Protein AF-A0A8B6CSY2-F1 (afdb_monomer_lite)

InterPro domains:
  IPR001965 Zinc finger, PHD-type [SM00249] (167-215)
  IPR011011 Zinc finger, FYVE/PHD-type [SSF57903] (151-215)
  IPR013083 Zinc finger, RING/FYVE/PHD-type [G3DSA:3.30.40.10] (149-219)
  IPR019787 Zinc finger, PHD-finger [PF00628] (168-214)
  IPR019787 Zinc finger, PHD-finger [PS50016] (165-217)

Foldseek 3Di:
DPPWDKDKDADDLLLLVLLVVVVCCVQVPPPVQPFWDWDWDFDADPVRDGQKIKIWIATADPVRDGDPDTAWMWIQGNVGSMIMITGDHCVVCVVPPVVVSVVSCVVCVVVSVVVVVVVVVVPPPPPPPDPPDDDDDDDDDDDDDDDPPDPPPPPPDDDPDPPDWAAAPQPRHTQDPQWDAAPQRRHIHHCVSQVHDPVCVVVCVVAHDHGPVCVVVVSDDPPRPPPPCPNVVSVVVVVPPPPDDDDDDDDDDDDDDDDDDPVSVVVVVVVVVVVVVVVVVVVPPVPPPPPPDDDDDDDDDDDDDDDDD

Structure (mmCIF, N/CA/C/O backbone):
data_AF-A0A8B6CSY2-F1
#
_entry.id   AF-A0A8B6CSY2-F1
#
loop_
_atom_site.group_PDB
_atom_site.id
_atom_site.type_symbol
_atom_site.label_atom_id
_atom_site.label_alt_id
_atom_site.label_comp_id
_atom_site.label_asym_id
_atom_site.label_entity_id
_atom_site.label_seq_id
_atom_site.pdbx_PDB_ins_code
_atom_site.Cartn_x
_atom_site.Cartn_y
_atom_site.Cartn_z
_atom_site.occupancy
_atom_site.B_iso_or_equiv
_atom_site.auth_seq_id
_atom_site.auth_comp_id
_atom_site.auth_asym_id
_atom_site.auth_atom_id
_atom_site.pdbx_PDB_model_num
ATOM 1 N N . MET A 1 1 ? 3.788 10.644 -16.106 1.00 43.91 1 MET A N 1
ATOM 2 C CA . MET A 1 1 ? 3.522 10.094 -14.755 1.00 43.91 1 MET A CA 1
ATOM 3 C C . MET A 1 1 ? 2.025 9.982 -14.526 1.00 43.91 1 MET A C 1
ATOM 5 O O . MET A 1 1 ? 1.353 11.005 -14.432 1.00 43.91 1 MET A O 1
ATOM 9 N N . LYS A 1 2 ? 1.496 8.757 -14.437 1.00 50.62 2 LYS A N 1
ATOM 10 C CA . LYS A 1 2 ? 0.136 8.557 -13.923 1.00 50.62 2 LYS A CA 1
ATOM 11 C C . LYS A 1 2 ? 0.125 8.923 -12.431 1.00 50.62 2 LYS A C 1
ATOM 13 O O . LYS A 1 2 ? 1.073 8.562 -11.729 1.00 50.62 2 LYS A O 1
ATOM 18 N N . PRO A 1 3 ? -0.884 9.657 -11.937 1.00 54.50 3 PRO A N 1
ATOM 19 C CA . PRO A 1 3 ? -0.988 9.958 -10.516 1.00 54.50 3 PRO A CA 1
ATOM 20 C C . PRO A 1 3 ? -0.987 8.642 -9.732 1.00 54.50 3 PRO A C 1
ATOM 22 O O . PRO A 1 3 ? -1.779 7.742 -10.007 1.00 54.50 3 PRO A O 1
ATOM 25 N N . ARG A 1 4 ? -0.052 8.502 -8.785 1.00 63.25 4 ARG A N 1
ATOM 26 C CA . ARG A 1 4 ? -0.072 7.372 -7.855 1.00 63.25 4 ARG A CA 1
ATOM 27 C C . ARG A 1 4 ? -1.275 7.565 -6.945 1.00 63.25 4 ARG A C 1
ATOM 29 O O . ARG A 1 4 ? -1.324 8.522 -6.174 1.00 63.25 4 ARG A O 1
ATOM 36 N N . ASN A 1 5 ? -2.236 6.660 -7.058 1.00 78.81 5 ASN A N 1
ATOM 37 C CA . ASN A 1 5 ? -3.431 6.664 -6.233 1.00 78.81 5 ASN A CA 1
ATOM 38 C C . ASN A 1 5 ? -3.050 6.191 -4.830 1.00 78.81 5 ASN A C 1
ATOM 40 O O . ASN A 1 5 ? -3.055 4.997 -4.545 1.00 78.81 5 ASN A O 1
ATOM 44 N N . ASN A 1 6 ? -2.680 7.129 -3.966 1.00 87.94 6 ASN A N 1
ATOM 45 C CA . ASN A 1 6 ? -2.546 6.875 -2.539 1.00 87.94 6 ASN A CA 1
ATOM 46 C C . ASN A 1 6 ? -3.863 7.252 -1.869 1.00 87.94 6 ASN A C 1
ATOM 48 O O . ASN A 1 6 ? -4.412 8.317 -2.156 1.00 87.94 6 ASN A O 1
ATOM 52 N N . PHE A 1 7 ? -4.348 6.429 -0.947 1.00 90.88 7 PHE A N 1
ATOM 53 C CA . PHE A 1 7 ? -5.475 6.818 -0.106 1.00 90.88 7 PHE A CA 1
ATOM 54 C C . PHE A 1 7 ? -5.253 6.388 1.337 1.00 90.88 7 PHE A C 1
ATOM 56 O O . PHE A 1 7 ? -4.600 5.387 1.634 1.00 90.88 7 PHE A O 1
ATOM 63 N N . CYS A 1 8 ? -5.786 7.202 2.240 1.00 94.44 8 CYS A N 1
ATOM 64 C CA . CYS A 1 8 ? -5.705 7.009 3.675 1.00 94.44 8 CYS A CA 1
ATOM 65 C C . CYS A 1 8 ? -7.119 6.812 4.208 1.00 94.44 8 CYS A C 1
ATOM 67 O O . CYS A 1 8 ? -7.994 7.641 3.962 1.00 94.44 8 CYS A O 1
ATOM 69 N N . ILE A 1 9 ? -7.324 5.745 4.971 1.00 94.44 9 ILE A N 1
ATOM 70 C CA . ILE A 1 9 ? -8.570 5.478 5.680 1.00 94.44 9 ILE A CA 1
ATOM 71 C C . ILE A 1 9 ? -8.316 5.726 7.162 1.00 94.44 9 ILE A C 1
ATOM 73 O O . ILE A 1 9 ? -7.342 5.228 7.728 1.00 94.44 9 ILE A O 1
ATOM 77 N N . SER A 1 10 ? -9.169 6.538 7.779 1.00 94.62 10 SER A N 1
ATOM 78 C CA . SER A 1 10 ? -9.138 6.781 9.222 1.00 94.62 10 SER A CA 1
ATOM 79 C C . SER A 1 10 ? -10.273 6.011 9.877 1.00 94.62 10 SER A C 1
ATOM 81 O O . SER A 1 10 ? -11.399 6.045 9.383 1.00 94.62 10 SER A O 1
ATOM 83 N N . PHE A 1 11 ? -9.978 5.341 10.985 1.00 92.25 11 PHE A N 1
ATOM 84 C CA . PHE A 1 11 ? -10.940 4.549 11.742 1.00 92.25 11 PHE A CA 1
ATOM 85 C C . PHE A 1 11 ? -11.040 5.070 13.178 1.00 92.25 11 PHE A C 1
ATOM 87 O O . PHE A 1 11 ? -10.133 5.740 13.675 1.00 92.25 11 PHE A O 1
ATOM 94 N N . SER A 1 12 ? -12.129 4.730 13.872 1.00 92.50 12 SER A N 1
ATOM 95 C CA . SER A 1 12 ? -12.118 4.748 15.338 1.00 92.50 12 SER A CA 1
ATOM 96 C C . SER A 1 12 ? -11.142 3.685 15.855 1.00 92.50 12 SER A C 1
ATOM 98 O O . SER A 1 12 ? -10.839 2.727 15.146 1.00 92.50 12 SER A O 1
ATOM 100 N N . THR A 1 13 ? -10.660 3.814 17.092 1.00 88.50 13 THR A N 1
ATOM 101 C CA . THR A 1 13 ? -9.688 2.863 17.660 1.00 88.50 13 THR A CA 1
ATOM 102 C C . THR A 1 13 ? -10.215 1.425 17.678 1.00 88.50 13 THR A C 1
ATOM 104 O O . THR A 1 13 ? -9.501 0.513 17.271 1.00 88.50 13 THR A O 1
ATOM 107 N N . ALA A 1 14 ? -11.478 1.209 18.064 1.00 88.38 14 ALA A N 1
ATOM 108 C CA . ALA A 1 14 ? -12.083 -0.124 18.046 1.00 88.38 14 ALA A CA 1
ATOM 109 C C . ALA A 1 14 ? -12.180 -0.704 16.623 1.00 88.38 14 ALA A C 1
ATOM 111 O O . ALA A 1 14 ? -11.813 -1.857 16.395 1.00 88.38 14 ALA A O 1
ATOM 112 N N . ALA A 1 15 ? -12.628 0.102 15.652 1.00 91.06 15 ALA A N 1
ATOM 113 C CA . ALA A 1 15 ? -12.719 -0.339 14.261 1.00 91.06 15 ALA A CA 1
ATOM 114 C C . ALA A 1 15 ? -11.329 -0.608 13.673 1.00 91.06 15 ALA A C 1
ATOM 116 O O . ALA A 1 15 ? -11.152 -1.573 12.938 1.00 91.06 15 ALA A O 1
ATOM 117 N N . TYR A 1 16 ? -10.332 0.201 14.033 1.00 93.56 16 TYR A N 1
ATOM 118 C CA . TYR A 1 16 ? -8.953 0.018 13.604 1.00 93.56 16 TYR A CA 1
ATOM 119 C C . TYR A 1 16 ? -8.388 -1.335 14.041 1.00 93.56 16 TYR A C 1
ATOM 121 O O . TYR A 1 16 ? -7.844 -2.048 13.203 1.00 93.56 16 TYR A O 1
ATOM 129 N N . GLU A 1 17 ? -8.536 -1.715 15.314 1.00 90.56 17 GLU A N 1
ATOM 130 C CA . GLU A 1 17 ? -8.024 -3.004 15.800 1.00 90.56 17 GLU A CA 1
ATOM 131 C C . GLU A 1 17 ? -8.720 -4.186 15.110 1.00 90.56 17 GLU A C 1
ATOM 133 O O . GLU A 1 17 ? -8.050 -5.124 14.672 1.00 90.56 17 GLU A O 1
ATOM 138 N N . LEU A 1 18 ? -10.040 -4.097 14.901 1.00 92.31 18 LEU A N 1
ATOM 139 C CA . LEU A 1 18 ? -10.796 -5.096 14.142 1.00 92.31 18 LEU A CA 1
ATOM 140 C C . LEU A 1 18 ? -10.284 -5.221 12.696 1.00 92.31 18 LEU A C 1
ATOM 142 O O . LEU A 1 18 ? -10.049 -6.327 12.206 1.00 92.31 18 LEU A O 1
ATOM 146 N N . VAL A 1 19 ? -10.083 -4.090 12.013 1.00 93.19 19 VAL A N 1
ATOM 147 C CA . VAL A 1 19 ? -9.575 -4.047 10.633 1.00 93.19 19 VAL A CA 1
ATOM 148 C C . VAL A 1 19 ? -8.148 -4.568 10.556 1.00 93.19 19 VAL A C 1
ATOM 150 O O . VAL A 1 19 ? -7.828 -5.331 9.650 1.00 93.19 19 VAL A O 1
ATOM 153 N N . LYS A 1 20 ? -7.285 -4.202 11.501 1.00 93.12 20 LYS A N 1
ATOM 154 C CA . LYS A 1 20 ? -5.899 -4.668 11.556 1.00 93.12 20 LYS A CA 1
ATOM 155 C C . LYS A 1 20 ? -5.833 -6.181 11.752 1.00 93.12 20 LYS A C 1
ATOM 157 O O . LYS A 1 20 ? -5.093 -6.852 11.033 1.00 93.12 20 LYS A O 1
ATOM 162 N N . GLU A 1 21 ? -6.619 -6.731 12.675 1.00 91.94 21 GLU A N 1
ATOM 163 C CA . GLU A 1 21 ? -6.709 -8.179 12.881 1.00 91.94 21 GLU A CA 1
ATOM 164 C C . GLU A 1 21 ? -7.251 -8.889 11.631 1.00 91.94 21 GLU A C 1
ATOM 166 O O . GLU A 1 21 ? -6.721 -9.927 11.223 1.00 91.94 21 GLU A O 1
ATOM 171 N N . PHE A 1 22 ? -8.272 -8.314 10.988 1.00 93.00 22 PHE A N 1
ATOM 172 C CA . PHE A 1 22 ? -8.786 -8.814 9.718 1.00 93.00 22 PHE A CA 1
ATOM 173 C C . PHE A 1 22 ? -7.713 -8.809 8.633 1.00 93.00 22 PHE A C 1
ATOM 175 O O . PHE A 1 22 ? -7.518 -9.841 8.007 1.00 93.00 22 PHE A O 1
ATOM 182 N N . LEU A 1 23 ? -6.988 -7.707 8.433 1.00 92.56 23 LEU A N 1
ATOM 183 C CA . LEU A 1 23 ? -5.926 -7.603 7.430 1.00 92.56 23 LEU A CA 1
ATOM 184 C C . LEU A 1 23 ? -4.819 -8.627 7.684 1.00 92.56 23 LEU A C 1
ATOM 186 O O . LEU A 1 23 ? -4.383 -9.288 6.745 1.00 92.56 23 LEU A O 1
ATOM 190 N N . HIS A 1 24 ? -4.426 -8.830 8.946 1.00 90.50 24 HIS A N 1
ATOM 191 C CA . HIS A 1 24 ? -3.528 -9.922 9.313 1.00 90.50 24 HIS A CA 1
ATOM 192 C C . HIS A 1 24 ? -4.088 -11.266 8.871 1.00 90.50 24 HIS A C 1
ATOM 194 O O . HIS A 1 24 ? -3.411 -11.976 8.145 1.00 90.50 24 HIS A O 1
ATOM 200 N N . LYS A 1 25 ? -5.324 -11.611 9.242 1.00 89.94 25 LYS A N 1
ATOM 201 C CA . LYS A 1 25 ? -5.924 -12.900 8.865 1.00 89.94 25 LYS A CA 1
ATOM 202 C C . LYS A 1 25 ? -6.102 -13.046 7.358 1.00 89.94 25 LYS A C 1
ATOM 204 O O . LYS A 1 25 ? -5.844 -14.123 6.844 1.00 89.94 25 LYS A O 1
ATOM 209 N N . TYR A 1 26 ? -6.539 -11.997 6.675 1.00 87.88 26 TYR A N 1
ATOM 210 C CA . TYR A 1 26 ? -6.808 -11.966 5.241 1.00 87.88 26 TYR A CA 1
ATOM 211 C C . TYR A 1 26 ? -5.532 -12.192 4.424 1.00 87.88 26 TYR A C 1
ATOM 213 O O . TYR A 1 26 ? -5.555 -12.869 3.398 1.00 87.88 26 TYR A O 1
ATOM 221 N N . PHE A 1 27 ? -4.410 -11.648 4.897 1.00 85.31 27 PHE A N 1
ATOM 222 C CA . PHE A 1 27 ? -3.119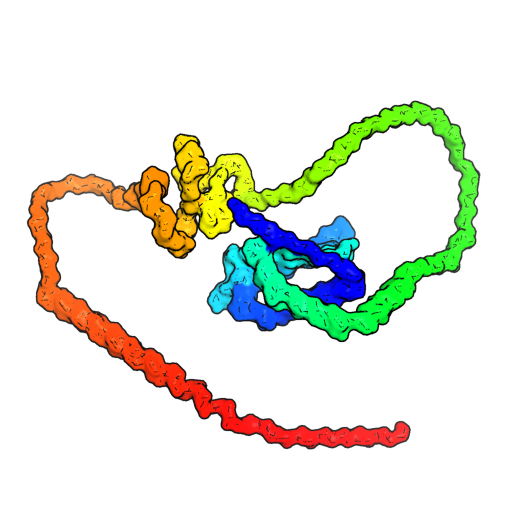 -11.770 4.231 1.00 85.31 27 PHE A CA 1
ATOM 223 C C . PHE A 1 27 ? -2.259 -12.946 4.730 1.00 85.31 27 PHE A C 1
ATOM 225 O O . PHE A 1 27 ? -1.451 -13.465 3.966 1.00 85.31 27 PHE A O 1
ATOM 232 N N . ASP A 1 28 ? -2.432 -13.393 5.975 1.00 80.69 28 ASP A N 1
ATOM 233 C CA . ASP A 1 28 ? -1.726 -14.541 6.565 1.00 80.69 28 ASP A CA 1
ATOM 234 C C . ASP A 1 28 ? -2.382 -15.869 6.175 1.00 80.69 28 ASP A C 1
ATOM 236 O O . ASP A 1 28 ? -1.741 -16.788 5.656 1.00 80.69 28 ASP A O 1
ATOM 240 N N . LYS A 1 29 ? -3.710 -15.956 6.325 1.00 65.56 29 LYS A N 1
ATOM 241 C CA . LYS A 1 29 ? -4.472 -17.040 5.719 1.00 65.56 29 LYS A CA 1
ATOM 242 C C . LYS A 1 29 ? -4.523 -16.713 4.253 1.00 65.56 29 LYS A C 1
ATOM 244 O O . LYS A 1 29 ? -5.296 -15.872 3.834 1.00 65.56 29 LYS A O 1
ATOM 249 N N . GLN A 1 30 ? -3.644 -17.353 3.512 1.00 55.66 30 GLN A N 1
ATOM 250 C CA . GLN A 1 30 ? -3.844 -18.099 2.283 1.00 55.66 30 GLN A CA 1
ATOM 251 C C . GLN A 1 30 ? -5.202 -18.034 1.489 1.00 55.66 30 GLN A C 1
ATOM 253 O O . GLN A 1 30 ? -5.400 -18.829 0.584 1.00 55.66 30 GLN A O 1
ATOM 258 N N . GLN A 1 31 ? -6.162 -17.145 1.746 1.00 52.69 31 GLN A N 1
ATOM 259 C CA . GLN A 1 31 ? -7.374 -16.893 0.960 1.00 52.69 31 GLN A CA 1
ATOM 260 C C . GLN A 1 31 ? -7.095 -15.935 -0.205 1.00 52.69 31 GLN A C 1
ATOM 262 O O . GLN A 1 31 ? -7.757 -16.016 -1.231 1.00 52.69 31 GLN A O 1
ATOM 267 N N . CYS A 1 32 ? -6.050 -15.108 -0.115 1.00 53.22 32 CYS A N 1
ATOM 268 C CA . CYS A 1 32 ? -5.593 -14.242 -1.210 1.00 53.22 32 CYS A CA 1
ATOM 269 C C . CYS A 1 32 ? -4.762 -14.993 -2.289 1.00 53.22 32 CYS A C 1
ATOM 271 O O . CYS A 1 32 ? -4.012 -14.380 -3.049 1.00 53.22 32 CYS A O 1
ATOM 273 N N . GLN A 1 33 ? -4.807 -16.332 -2.300 1.00 51.72 33 GLN A N 1
ATOM 274 C CA . GLN A 1 33 ? -3.645 -17.163 -2.620 1.00 51.72 33 GLN A CA 1
ATOM 275 C C . GLN A 1 33 ? -3.258 -17.382 -4.063 1.00 51.72 33 GLN A C 1
ATOM 277 O O . GLN A 1 33 ? -2.135 -17.840 -4.290 1.00 51.72 33 GLN A O 1
ATOM 282 N N . GLU A 1 34 ? -4.144 -17.177 -5.022 1.00 61.59 34 GLU A N 1
ATOM 283 C CA . GLU A 1 34 ? -3.785 -17.582 -6.379 1.00 61.59 34 GLU A CA 1
ATOM 284 C C . GLU A 1 34 ? -2.808 -16.586 -7.011 1.00 61.59 34 GLU A C 1
ATOM 286 O O . GLU A 1 34 ? -1.919 -16.992 -7.756 1.00 61.59 34 GLU A O 1
ATOM 291 N N . GLU A 1 35 ? -2.862 -15.308 -6.622 1.00 71.12 35 GLU A N 1
ATOM 292 C CA . GLU A 1 35 ? -2.156 -14.252 -7.355 1.00 71.12 35 GLU A CA 1
ATOM 293 C C . GLU A 1 35 ? -1.040 -13.539 -6.582 1.00 71.12 35 GLU A C 1
ATOM 295 O O . GLU A 1 35 ? -0.120 -13.000 -7.210 1.00 71.12 35 GLU A O 1
ATOM 300 N N . TYR A 1 36 ? -1.080 -13.527 -5.243 1.00 81.44 36 TYR A N 1
ATOM 301 C CA . TYR A 1 36 ? -0.209 -12.652 -4.454 1.00 81.44 36 TYR A CA 1
ATOM 302 C C . TYR A 1 36 ? 0.669 -13.389 -3.444 1.00 81.44 36 TYR A C 1
ATOM 304 O O . TYR A 1 36 ? 0.268 -14.372 -2.822 1.00 81.44 36 TYR A O 1
ATOM 312 N N . ALA A 1 37 ? 1.878 -12.863 -3.271 1.00 76.56 37 ALA A N 1
ATOM 313 C CA . ALA A 1 37 ? 2.771 -13.194 -2.173 1.00 76.56 37 ALA A CA 1
ATOM 314 C C . ALA A 1 37 ? 2.890 -11.973 -1.255 1.00 76.56 37 ALA A C 1
ATOM 316 O O . ALA A 1 37 ? 2.905 -10.837 -1.736 1.00 76.56 37 ALA A O 1
ATOM 317 N N . ILE A 1 38 ? 2.942 -12.190 0.058 1.00 86.12 38 ILE A N 1
ATOM 318 C CA . ILE A 1 38 ? 2.850 -11.108 1.042 1.00 86.12 38 ILE A CA 1
ATOM 319 C C . ILE A 1 38 ? 4.047 -11.162 1.987 1.00 86.12 38 ILE A C 1
ATOM 321 O O . ILE A 1 38 ? 4.417 -12.230 2.469 1.00 86.12 38 ILE A O 1
ATOM 325 N N . ALA A 1 39 ? 4.637 -10.000 2.259 1.00 86.25 39 ALA A N 1
ATOM 326 C CA . ALA A 1 39 ? 5.608 -9.819 3.331 1.00 86.25 39 ALA A CA 1
ATOM 327 C C . ALA A 1 39 ? 5.022 -8.897 4.404 1.00 86.25 39 ALA A C 1
ATOM 329 O O . ALA A 1 39 ? 4.461 -7.848 4.081 1.00 86.25 39 ALA A O 1
ATOM 330 N N . VAL A 1 40 ? 5.161 -9.285 5.672 1.00 91.00 40 VAL A N 1
ATOM 331 C CA . VAL A 1 40 ? 4.697 -8.498 6.821 1.00 91.00 40 VAL A CA 1
ATOM 332 C C . VAL A 1 40 ? 5.909 -7.950 7.567 1.00 91.00 40 VAL A C 1
ATOM 334 O O . VAL A 1 40 ? 6.777 -8.709 7.994 1.00 91.00 40 VAL A O 1
ATOM 337 N N . GLU A 1 41 ? 5.970 -6.631 7.726 1.00 93.25 41 GLU A N 1
ATOM 338 C CA . GLU A 1 41 ? 7.033 -5.924 8.444 1.00 93.25 41 GLU A CA 1
ATOM 339 C C . GLU A 1 41 ? 6.434 -5.100 9.586 1.00 93.25 41 GLU A C 1
ATOM 341 O O . GLU A 1 41 ? 5.371 -4.503 9.432 1.00 93.25 41 GLU A O 1
ATOM 346 N N . ASN A 1 42 ? 7.140 -4.996 10.712 1.00 94.56 42 ASN A N 1
ATOM 347 C CA . ASN A 1 42 ? 6.754 -4.108 11.808 1.00 94.56 42 ASN A CA 1
ATOM 348 C C . ASN A 1 42 ? 7.750 -2.949 11.926 1.00 94.56 42 ASN A C 1
ATOM 350 O O . ASN A 1 42 ? 8.959 -3.161 12.010 1.00 94.56 42 ASN A O 1
ATOM 354 N N . GLY A 1 43 ? 7.234 -1.722 11.941 1.00 91.06 43 GLY A N 1
ATOM 355 C CA . GLY A 1 43 ? 7.959 -0.522 12.333 1.00 91.06 43 GLY A CA 1
ATOM 356 C C . GLY A 1 43 ? 7.907 -0.351 13.848 1.00 91.06 43 GLY A C 1
ATOM 357 O O . GLY A 1 43 ? 6.824 -0.353 14.440 1.00 91.06 43 GLY A O 1
ATOM 358 N N . LEU A 1 44 ? 9.080 -0.208 14.462 1.00 93.50 44 LEU A N 1
ATOM 359 C CA . LEU A 1 44 ? 9.241 -0.007 15.900 1.00 93.50 44 LEU A CA 1
ATOM 360 C C . LEU A 1 44 ? 9.644 1.441 16.201 1.00 93.50 44 LEU A C 1
ATOM 362 O O . LEU A 1 44 ? 10.344 2.066 15.402 1.00 93.50 44 LEU A O 1
ATOM 366 N N . ASP A 1 45 ? 9.226 1.968 17.349 1.00 92.12 45 ASP A N 1
ATOM 367 C CA . ASP A 1 45 ? 9.728 3.243 17.865 1.00 92.12 45 ASP A CA 1
ATOM 368 C C . ASP A 1 45 ? 11.016 3.084 18.698 1.00 92.12 45 ASP A C 1
ATOM 370 O O . ASP A 1 45 ? 11.597 2.003 18.806 1.00 92.12 45 ASP A O 1
ATOM 374 N N . LYS A 1 46 ? 11.474 4.183 19.316 1.00 92.62 46 LYS A N 1
ATOM 375 C CA . LYS A 1 46 ? 12.670 4.205 20.182 1.00 92.62 46 LYS A CA 1
ATOM 376 C C . LYS A 1 46 ? 12.538 3.323 21.430 1.00 92.62 46 LYS A C 1
ATOM 378 O O . LYS A 1 46 ? 13.549 3.007 22.051 1.00 92.62 46 LYS A O 1
ATOM 383 N N . SER A 1 47 ? 11.316 2.960 21.804 1.00 91.94 47 SER A N 1
ATOM 384 C CA . SER A 1 47 ? 10.990 2.103 22.941 1.00 91.94 47 SER A CA 1
ATOM 385 C C . SER A 1 47 ? 10.725 0.654 22.518 1.00 91.94 47 SER A C 1
ATOM 387 O O . SER A 1 47 ? 10.301 -0.145 23.349 1.00 91.94 47 SER A O 1
ATOM 389 N N . ASN A 1 48 ? 10.992 0.297 21.255 1.00 90.56 48 ASN A N 1
ATOM 390 C CA . ASN A 1 48 ? 10.669 -0.994 20.642 1.00 90.56 48 ASN A CA 1
ATOM 391 C C . ASN A 1 48 ? 9.165 -1.329 20.617 1.00 90.56 48 ASN A C 1
ATOM 393 O O . ASN A 1 48 ? 8.799 -2.493 20.445 1.00 90.56 48 ASN A O 1
ATOM 397 N N . ALA A 1 49 ? 8.282 -0.339 20.759 1.00 89.00 49 ALA A N 1
ATOM 398 C CA . ALA A 1 49 ? 6.850 -0.546 20.590 1.00 89.00 49 ALA A CA 1
ATOM 399 C C . ALA A 1 49 ? 6.495 -0.580 19.097 1.00 89.00 49 ALA A C 1
ATOM 401 O O . ALA A 1 49 ? 7.028 0.197 18.303 1.00 89.00 49 ALA A O 1
ATOM 402 N N . ILE A 1 50 ? 5.580 -1.473 18.703 1.00 90.62 50 ILE A N 1
ATOM 403 C CA . ILE A 1 50 ? 5.101 -1.553 17.317 1.00 90.62 50 ILE A CA 1
ATOM 404 C C . ILE A 1 50 ? 4.211 -0.340 17.039 1.00 90.62 50 ILE A C 1
ATOM 406 O O . ILE A 1 50 ? 3.086 -0.257 17.534 1.00 90.62 50 ILE A O 1
ATOM 410 N N . VAL A 1 51 ? 4.692 0.579 16.207 1.00 93.38 51 VAL A N 1
ATOM 411 C CA . VAL A 1 51 ? 3.951 1.785 15.795 1.00 93.38 51 VAL A CA 1
ATOM 412 C C . VAL A 1 51 ? 3.321 1.651 14.415 1.00 93.38 51 VAL A C 1
ATOM 414 O O . VAL A 1 51 ? 2.343 2.335 14.114 1.00 93.38 51 VAL A O 1
ATOM 417 N N . GLU A 1 52 ? 3.849 0.749 13.594 1.00 94.69 52 GLU A N 1
ATOM 418 C CA . GLU A 1 52 ? 3.409 0.530 12.221 1.00 94.69 52 GLU A CA 1
ATOM 419 C C . GLU A 1 52 ? 3.486 -0.960 11.885 1.00 94.69 52 GLU A C 1
ATOM 421 O O . GLU A 1 52 ? 4.486 -1.612 12.180 1.00 94.69 52 GLU A O 1
ATOM 426 N N . THR A 1 53 ? 2.465 -1.495 11.226 1.00 94.31 53 THR A N 1
ATOM 427 C CA . THR A 1 53 ? 2.526 -2.810 10.579 1.00 94.31 53 THR A CA 1
ATOM 428 C C . THR A 1 53 ? 2.329 -2.618 9.082 1.00 94.31 53 THR A C 1
ATOM 430 O O . THR A 1 53 ? 1.335 -2.030 8.661 1.00 94.31 53 THR A O 1
ATOM 433 N N . ARG A 1 54 ? 3.277 -3.093 8.272 1.00 95.38 54 ARG A N 1
ATOM 434 C CA . ARG A 1 54 ? 3.251 -2.976 6.811 1.00 95.38 54 ARG A CA 1
ATOM 435 C C . ARG A 1 54 ? 3.014 -4.336 6.185 1.00 95.38 54 ARG A C 1
ATOM 437 O O . ARG A 1 54 ? 3.787 -5.264 6.408 1.00 95.38 54 ARG A O 1
ATOM 444 N N . PHE A 1 55 ? 1.996 -4.418 5.344 1.00 94.38 55 PHE A N 1
ATOM 445 C CA . PHE A 1 55 ? 1.761 -5.547 4.455 1.00 94.38 55 PHE A CA 1
ATOM 446 C C . PHE A 1 55 ? 2.235 -5.141 3.066 1.00 94.38 55 PHE A C 1
ATOM 448 O O . PHE A 1 55 ? 1.667 -4.227 2.470 1.00 94.38 55 PHE A O 1
ATOM 455 N N . ARG A 1 56 ? 3.278 -5.788 2.547 1.00 93.25 56 ARG A N 1
ATOM 456 C CA . ARG A 1 56 ? 3.762 -5.583 1.177 1.00 93.25 56 ARG A CA 1
ATOM 457 C C . ARG A 1 56 ? 3.229 -6.685 0.281 1.00 93.25 56 ARG A C 1
ATOM 459 O O . ARG A 1 56 ? 3.487 -7.860 0.539 1.00 93.25 56 ARG A O 1
ATOM 466 N N . ILE A 1 57 ? 2.497 -6.300 -0.760 1.00 92.75 57 ILE A N 1
ATOM 467 C CA . ILE A 1 57 ? 1.814 -7.227 -1.657 1.00 92.75 57 ILE A CA 1
ATOM 468 C C . ILE A 1 57 ? 2.603 -7.296 -2.964 1.00 92.75 57 ILE A C 1
ATOM 470 O O . ILE A 1 57 ? 2.833 -6.285 -3.634 1.00 92.75 57 ILE A O 1
ATOM 474 N N . TYR A 1 58 ? 3.005 -8.504 -3.340 1.00 90.44 58 TYR A N 1
ATOM 475 C CA . TYR A 1 58 ? 3.790 -8.806 -4.533 1.00 90.44 58 TYR A CA 1
ATOM 476 C C . TYR A 1 58 ? 3.031 -9.757 -5.451 1.00 90.44 58 TYR A C 1
ATOM 478 O O . TYR A 1 58 ? 2.151 -10.490 -5.007 1.00 90.44 58 TYR A O 1
ATOM 486 N N . ASN A 1 59 ? 3.423 -9.806 -6.725 1.00 86.69 59 ASN A N 1
ATOM 487 C CA . ASN A 1 59 ? 3.075 -10.946 -7.577 1.00 86.69 59 ASN A CA 1
ATOM 488 C C . ASN A 1 59 ? 3.554 -12.256 -6.938 1.00 86.69 59 ASN A C 1
ATOM 490 O O . ASN A 1 59 ? 4.666 -12.312 -6.415 1.00 86.69 59 ASN A O 1
ATOM 494 N N . LYS A 1 60 ? 2.769 -13.320 -7.065 1.00 84.69 60 LYS A N 1
ATOM 495 C CA . LYS A 1 60 ? 3.205 -14.683 -6.757 1.00 84.69 60 LYS A CA 1
ATOM 496 C C . LYS A 1 60 ? 3.901 -15.296 -7.978 1.00 84.69 60 LYS A C 1
ATOM 498 O O . LYS A 1 60 ? 3.422 -15.168 -9.104 1.00 84.69 60 LYS A O 1
ATOM 503 N N . LYS A 1 61 ? 5.062 -15.926 -7.787 1.00 85.38 61 LYS A N 1
ATOM 504 C CA . LYS A 1 61 ? 5.708 -16.747 -8.828 1.00 85.38 61 LYS A CA 1
ATOM 505 C C . LYS A 1 61 ? 4.985 -18.096 -8.951 1.00 85.38 61 LYS A C 1
ATOM 507 O O . LYS A 1 61 ? 4.229 -18.480 -8.063 1.00 85.38 61 LYS A O 1
ATOM 512 N N . ARG A 1 62 ? 5.236 -18.847 -10.034 1.00 85.25 62 ARG A N 1
ATOM 513 C CA . ARG A 1 62 ? 4.632 -20.184 -10.250 1.00 85.25 62 ARG A CA 1
ATOM 514 C C . ARG A 1 62 ? 4.940 -21.178 -9.124 1.00 85.25 62 ARG A C 1
ATOM 516 O O . ARG A 1 62 ? 4.129 -22.049 -8.852 1.00 85.25 62 ARG A O 1
ATOM 523 N N . ASP A 1 63 ? 6.090 -21.032 -8.474 1.00 85.75 63 ASP A N 1
ATOM 524 C CA . ASP A 1 63 ? 6.516 -21.840 -7.324 1.00 85.75 63 ASP A CA 1
ATOM 525 C C . ASP A 1 63 ? 5.912 -21.367 -5.986 1.00 85.75 63 ASP A C 1
ATOM 527 O O . ASP A 1 63 ? 6.213 -21.916 -4.930 1.00 85.75 63 ASP A O 1
ATOM 531 N N . GLY A 1 64 ? 5.074 -20.329 -6.015 1.00 83.44 64 GLY A N 1
ATOM 532 C CA . GLY A 1 64 ? 4.460 -19.722 -4.844 1.00 83.44 64 GLY A CA 1
ATOM 533 C C . GLY A 1 64 ? 5.325 -18.701 -4.106 1.00 83.44 64 GLY A C 1
ATOM 534 O O . GLY A 1 64 ? 4.835 -18.084 -3.160 1.00 83.44 64 GLY A O 1
ATOM 535 N N . SER A 1 65 ? 6.572 -18.486 -4.531 1.00 85.62 65 SER A N 1
ATOM 536 C CA . SER A 1 65 ? 7.477 -17.527 -3.899 1.00 85.62 65 SER A CA 1
ATOM 537 C C . SER A 1 65 ? 7.182 -16.076 -4.305 1.00 85.62 65 SER A C 1
ATOM 539 O O . SER A 1 65 ? 6.404 -15.792 -5.224 1.00 85.62 65 SER A O 1
ATOM 541 N N . ILE A 1 66 ? 7.805 -15.133 -3.592 1.00 86.19 66 ILE A N 1
ATOM 542 C CA . ILE A 1 66 ? 7.640 -13.696 -3.828 1.00 86.19 66 ILE A CA 1
ATOM 543 C C . ILE A 1 66 ? 8.210 -13.316 -5.205 1.00 86.19 66 ILE A C 1
ATOM 545 O O . ILE A 1 66 ? 9.380 -13.550 -5.524 1.00 86.19 66 ILE A O 1
ATOM 549 N N . GLY A 1 67 ? 7.353 -12.725 -6.035 1.00 86.81 67 GLY A N 1
ATOM 550 C CA . GLY A 1 67 ? 7.677 -12.120 -7.321 1.00 86.81 67 GLY A CA 1
ATOM 551 C C . GLY A 1 67 ? 8.387 -10.779 -7.182 1.00 86.81 67 GLY A C 1
ATOM 552 O O . GLY A 1 67 ? 8.243 -10.073 -6.190 1.00 86.81 67 GLY A O 1
ATOM 553 N N . ASN A 1 68 ? 9.115 -10.387 -8.227 1.00 84.94 68 ASN A N 1
ATOM 554 C CA . ASN A 1 68 ? 9.917 -9.159 -8.204 1.00 84.94 68 ASN A CA 1
ATOM 555 C C . ASN A 1 68 ? 9.061 -7.883 -8.319 1.00 84.94 68 ASN A C 1
ATOM 557 O O . ASN A 1 68 ? 9.535 -6.792 -8.026 1.00 84.94 68 ASN A O 1
ATOM 561 N N . GLN A 1 69 ? 7.803 -8.000 -8.755 1.00 85.50 69 GLN A N 1
ATOM 562 C CA . GLN A 1 69 ? 6.915 -6.852 -8.925 1.00 85.50 69 GLN A CA 1
ATOM 563 C C . GLN A 1 69 ? 6.065 -6.618 -7.679 1.00 85.50 69 GLN A C 1
ATOM 565 O O . GLN A 1 69 ? 5.130 -7.375 -7.395 1.00 85.50 69 GLN A O 1
ATOM 570 N N . HIS A 1 70 ? 6.364 -5.520 -6.993 1.00 89.00 70 HIS A N 1
ATOM 571 C CA . HIS A 1 70 ? 5.542 -4.952 -5.933 1.00 89.00 70 HIS A CA 1
ATOM 572 C C . HIS A 1 70 ? 4.250 -4.346 -6.507 1.00 89.00 70 HIS A C 1
ATOM 574 O O . HIS A 1 70 ? 4.277 -3.678 -7.541 1.00 89.00 70 HIS A O 1
ATOM 580 N N . LYS A 1 71 ? 3.106 -4.579 -5.857 1.00 89.44 71 LYS A N 1
ATOM 581 C CA . LYS A 1 71 ? 1.800 -4.054 -6.286 1.00 89.44 71 LYS A CA 1
ATOM 582 C C . LYS A 1 71 ? 1.390 -2.844 -5.474 1.00 89.44 71 LYS A C 1
ATOM 584 O O . LYS A 1 71 ? 1.193 -1.760 -6.027 1.00 89.44 71 LYS A O 1
ATOM 589 N N . TYR A 1 72 ? 1.260 -3.048 -4.174 1.00 93.88 72 TYR A N 1
ATOM 590 C CA . TYR A 1 72 ? 0.898 -2.023 -3.216 1.00 93.88 72 TYR A CA 1
ATOM 591 C C . TYR A 1 72 ? 1.329 -2.449 -1.816 1.00 93.88 72 TYR A C 1
ATOM 593 O O . TYR A 1 72 ? 1.538 -3.633 -1.542 1.00 93.88 72 TYR A O 1
ATOM 601 N N . THR A 1 73 ? 1.435 -1.460 -0.941 1.00 95.00 73 THR A N 1
ATOM 602 C CA . THR A 1 73 ? 1.659 -1.628 0.485 1.00 95.00 73 THR A CA 1
ATOM 603 C C . THR A 1 73 ? 0.426 -1.148 1.235 1.00 95.00 73 THR A C 1
ATOM 605 O O . THR A 1 73 ? -0.217 -0.176 0.837 1.00 95.00 73 THR A O 1
ATOM 608 N N . VAL A 1 74 ? 0.101 -1.837 2.324 1.00 96.19 74 VAL A N 1
ATOM 609 C CA . VAL A 1 74 ? -0.895 -1.416 3.307 1.00 96.19 74 VAL A CA 1
ATOM 610 C C . VAL A 1 74 ? -0.162 -1.154 4.618 1.00 96.19 74 VAL A C 1
ATOM 612 O O . VAL A 1 74 ? 0.336 -2.090 5.242 1.00 96.19 74 VAL A O 1
ATOM 615 N N . ASN A 1 75 ? -0.080 0.105 5.035 1.00 96.19 75 ASN A N 1
ATOM 616 C CA . ASN A 1 75 ? 0.540 0.509 6.294 1.00 96.19 75 ASN A CA 1
ATOM 617 C C . ASN A 1 75 ? -0.548 0.787 7.332 1.00 96.19 75 ASN A C 1
ATOM 619 O O . ASN A 1 75 ? -1.357 1.695 7.155 1.00 96.19 75 ASN A O 1
ATOM 623 N N . CYS A 1 76 ? -0.546 0.030 8.423 1.00 96.25 76 CYS A N 1
ATOM 624 C CA . CYS A 1 76 ? -1.434 0.215 9.565 1.00 96.25 76 CYS A CA 1
ATOM 625 C C . CYS A 1 76 ? -0.677 0.958 10.673 1.00 96.25 76 CYS A C 1
ATOM 627 O O . CYS A 1 76 ? 0.262 0.408 11.252 1.00 96.25 76 CYS A O 1
ATOM 629 N N . TYR A 1 77 ? -1.062 2.203 10.957 1.00 94.50 77 TYR A N 1
ATOM 630 C CA . TYR A 1 77 ? -0.426 3.066 11.955 1.00 94.50 77 TYR A CA 1
ATOM 631 C C . TYR A 1 77 ? -1.166 3.014 13.294 1.00 94.50 77 TYR A C 1
ATOM 633 O O . TYR A 1 77 ? -2.215 3.645 13.460 1.00 94.50 77 TYR A O 1
ATOM 641 N N . ASN A 1 78 ? -0.580 2.333 14.283 1.00 87.94 78 ASN A N 1
ATOM 642 C CA . ASN A 1 78 ? -1.212 2.117 15.592 1.00 87.94 78 ASN A CA 1
ATOM 643 C C . ASN A 1 78 ? -1.413 3.430 16.362 1.00 87.94 78 ASN A C 1
ATOM 645 O O . ASN A 1 78 ? -2.398 3.592 17.071 1.00 87.94 78 ASN A O 1
ATOM 649 N N . THR A 1 79 ? -0.514 4.399 16.186 1.00 86.19 79 THR A N 1
ATOM 650 C CA . THR A 1 79 ? -0.568 5.690 16.892 1.00 86.19 79 THR A CA 1
ATOM 651 C C . THR A 1 79 ? -1.684 6.610 16.408 1.00 86.19 79 THR A C 1
ATOM 653 O O . THR A 1 79 ? -2.092 7.505 17.141 1.00 86.19 79 THR A O 1
ATOM 656 N N . THR A 1 80 ? -2.174 6.419 15.180 1.00 90.19 80 THR A N 1
ATOM 657 C CA . THR A 1 80 ? -3.177 7.309 14.569 1.00 90.19 80 THR A CA 1
ATOM 658 C C . THR A 1 80 ? -4.457 6.596 14.151 1.00 90.19 80 THR A C 1
ATOM 660 O O . THR A 1 80 ? -5.370 7.261 13.672 1.00 90.19 80 THR A O 1
ATOM 663 N N . SER A 1 81 ? -4.551 5.273 14.344 1.00 93.44 81 SER A N 1
ATOM 664 C CA . SER A 1 81 ? -5.693 4.459 13.895 1.00 93.44 81 SER A CA 1
ATOM 665 C C . SER A 1 81 ? -5.990 4.646 12.397 1.00 93.44 81 SER A C 1
ATOM 667 O O . SER A 1 81 ? -7.141 4.750 11.965 1.00 93.44 81 SER A O 1
ATOM 669 N N . ARG A 1 82 ? -4.926 4.741 11.590 1.00 94.94 82 ARG A N 1
ATOM 670 C CA . ARG A 1 82 ? -5.001 4.983 10.144 1.00 94.94 82 ARG A CA 1
ATOM 671 C C . ARG A 1 82 ? -4.426 3.824 9.359 1.00 94.94 82 ARG A C 1
ATOM 673 O O . ARG A 1 82 ? -3.416 3.240 9.746 1.00 94.94 82 ARG A O 1
ATOM 680 N N . VAL A 1 83 ? -5.039 3.564 8.213 1.00 95.69 83 VAL A N 1
ATOM 681 C CA . VAL A 1 83 ? -4.515 2.653 7.201 1.00 95.69 83 VAL A CA 1
ATOM 682 C C . VAL A 1 83 ? -4.189 3.460 5.953 1.00 95.69 83 VAL A C 1
ATOM 684 O O . VAL A 1 83 ? -5.069 4.088 5.365 1.00 95.69 83 VAL A O 1
ATOM 687 N N . LEU A 1 84 ? -2.921 3.460 5.555 1.00 95.88 84 LEU A N 1
ATOM 688 C CA . LEU A 1 84 ? -2.456 4.052 4.305 1.00 95.88 84 LEU A CA 1
ATOM 689 C C . LEU A 1 84 ? -2.245 2.943 3.281 1.00 95.88 84 LEU A C 1
ATOM 691 O O . LEU A 1 84 ? -1.528 1.983 3.553 1.00 95.88 84 LEU A O 1
ATOM 695 N N . VAL A 1 85 ? -2.825 3.106 2.097 1.00 95.31 85 VAL A N 1
ATOM 696 C CA . VAL A 1 85 ? -2.598 2.211 0.963 1.00 95.31 85 VAL A CA 1
ATOM 697 C C . VAL A 1 85 ? -1.898 2.992 -0.140 1.00 95.31 85 VAL A C 1
ATOM 699 O O . VAL A 1 85 ? -2.386 4.030 -0.592 1.00 95.31 85 VAL A O 1
ATOM 702 N N . ASN A 1 86 ? -0.736 2.504 -0.563 1.00 93.94 86 ASN A N 1
ATOM 703 C CA . ASN A 1 86 ? 0.104 3.147 -1.571 1.00 93.94 86 ASN A CA 1
ATOM 704 C C . ASN A 1 86 ? 0.695 2.116 -2.537 1.00 93.94 86 ASN A C 1
ATOM 706 O O . ASN A 1 86 ? 1.028 1.002 -2.150 1.00 93.94 86 ASN A O 1
ATOM 710 N N . GLY A 1 87 ? 0.852 2.471 -3.812 1.00 89.94 87 GLY A N 1
ATOM 711 C CA . GLY A 1 87 ? 1.381 1.547 -4.815 1.00 89.94 87 GLY A CA 1
ATOM 712 C C . GLY A 1 87 ? 0.940 1.854 -6.237 1.00 89.94 87 GLY A C 1
ATOM 713 O O . GLY A 1 87 ? 0.262 2.844 -6.497 1.00 89.94 87 GLY A O 1
ATOM 714 N N . VAL A 1 88 ? 1.338 0.978 -7.158 1.00 86.44 88 VAL A N 1
ATOM 715 C CA . VAL A 1 88 ? 0.968 1.051 -8.582 1.00 86.44 88 VAL A CA 1
ATOM 716 C C . VAL A 1 88 ? -0.391 0.415 -8.865 1.00 86.44 88 VAL A C 1
ATOM 718 O O 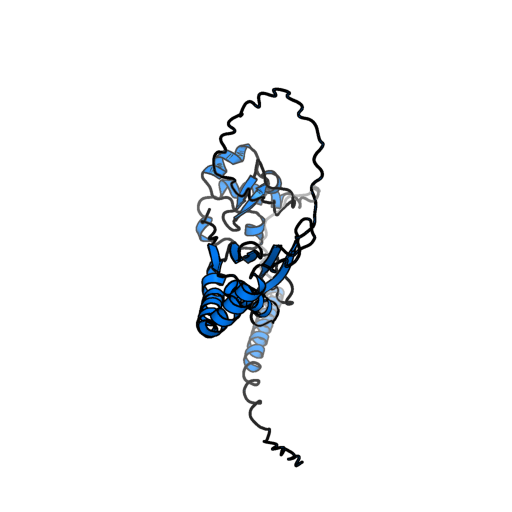. VAL A 1 88 ? -1.021 0.771 -9.853 1.00 86.44 88 VAL A O 1
ATOM 721 N N . LYS A 1 89 ? -0.849 -0.513 -8.013 1.00 90.25 89 LYS A N 1
ATOM 722 C CA . LYS A 1 89 ? -2.134 -1.214 -8.174 1.00 90.25 89 LYS A CA 1
ATOM 723 C C . LYS A 1 89 ? -3.047 -1.082 -6.956 1.00 90.25 89 LYS A C 1
ATOM 725 O O . LYS A 1 89 ? -3.518 -2.078 -6.412 1.00 90.25 89 LYS A O 1
ATOM 730 N N . THR A 1 90 ? -3.229 0.138 -6.460 1.00 90.94 90 THR A N 1
ATOM 731 C CA . THR A 1 90 ? -4.097 0.392 -5.298 1.00 90.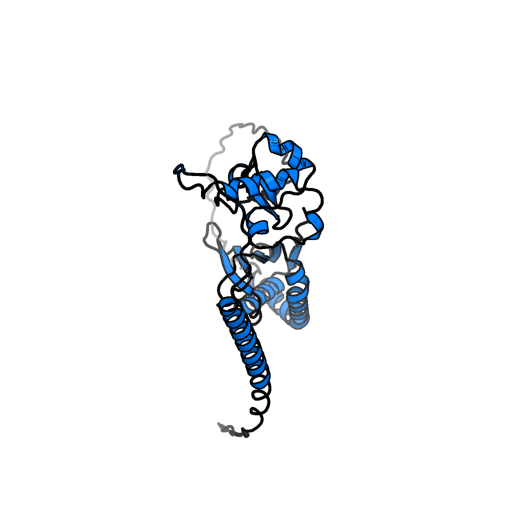94 90 THR A CA 1
ATOM 732 C C . THR A 1 90 ? -5.584 0.245 -5.622 1.00 90.94 90 THR A C 1
ATOM 734 O O . THR A 1 90 ? -6.363 -0.071 -4.726 1.00 90.94 90 THR A O 1
ATOM 737 N N . ASP A 1 91 ? -5.963 0.359 -6.896 1.00 89.00 91 ASP A N 1
ATOM 738 C CA . ASP A 1 91 ? -7.269 -0.035 -7.440 1.00 89.00 91 ASP A CA 1
ATOM 739 C C . ASP A 1 91 ? -7.643 -1.466 -7.030 1.00 89.00 91 ASP A C 1
ATOM 741 O O . ASP A 1 91 ? -8.736 -1.704 -6.531 1.00 89.00 91 ASP A O 1
ATOM 745 N N . LYS A 1 92 ? -6.692 -2.408 -7.084 1.00 89.56 92 LYS A N 1
ATOM 746 C CA . LYS A 1 92 ? -6.929 -3.795 -6.654 1.00 89.56 92 LYS A CA 1
ATOM 747 C C . LYS A 1 92 ? -7.285 -3.925 -5.177 1.00 89.56 92 LYS A C 1
ATOM 749 O O . LYS A 1 92 ? -8.043 -4.827 -4.829 1.00 89.56 92 LYS A O 1
ATOM 754 N N . PHE A 1 93 ? -6.759 -3.060 -4.313 1.00 91.56 93 PHE A N 1
ATOM 755 C CA . PHE A 1 93 ? -7.181 -3.037 -2.913 1.00 91.56 93 PHE A CA 1
ATOM 756 C C . PHE A 1 93 ? -8.604 -2.488 -2.789 1.00 91.56 93 PHE A C 1
ATOM 758 O O . PHE A 1 93 ? -9.418 -3.066 -2.070 1.00 91.56 93 PHE A O 1
ATOM 765 N N . VAL A 1 94 ? -8.896 -1.385 -3.485 1.00 91.69 94 VAL A N 1
ATOM 766 C CA . VAL A 1 94 ? -10.216 -0.735 -3.464 1.00 91.69 94 VAL A CA 1
ATOM 767 C C . VAL A 1 94 ? -11.303 -1.676 -3.970 1.00 91.69 94 VAL A C 1
ATOM 769 O O . VAL A 1 94 ? -12.366 -1.731 -3.367 1.00 91.69 94 VAL A O 1
ATOM 772 N N . ASP A 1 95 ? -11.029 -2.449 -5.016 1.00 90.12 95 ASP A N 1
ATOM 773 C CA . ASP A 1 95 ? -12.028 -3.324 -5.625 1.00 90.12 95 ASP A CA 1
ATOM 774 C C . ASP A 1 95 ? -12.248 -4.613 -4.821 1.00 90.12 95 ASP A C 1
ATOM 776 O O . ASP A 1 95 ? -13.376 -5.086 -4.714 1.00 90.12 95 ASP A O 1
ATOM 780 N N . ASN A 1 96 ? -11.185 -5.190 -4.245 1.00 89.00 96 ASN A N 1
ATOM 781 C CA . ASN A 1 96 ? -11.253 -6.540 -3.668 1.00 89.00 96 ASN A CA 1
ATOM 782 C C . ASN A 1 96 ? -11.263 -6.567 -2.138 1.00 89.00 96 ASN A C 1
ATOM 784 O O . ASN A 1 96 ? -11.889 -7.439 -1.548 1.00 89.00 96 ASN A O 1
ATOM 788 N N . VAL A 1 97 ? -10.540 -5.656 -1.482 1.00 91.12 97 VAL A N 1
ATOM 789 C CA . VAL A 1 97 ? -10.308 -5.718 -0.028 1.00 91.12 97 VAL A CA 1
ATOM 790 C C . VAL A 1 97 ? -11.200 -4.727 0.708 1.00 91.12 97 VAL A C 1
ATOM 792 O O . VAL A 1 97 ? -11.795 -5.065 1.731 1.00 91.12 97 VAL A O 1
ATOM 795 N N . LEU A 1 98 ? -11.325 -3.505 0.185 1.00 93.44 98 LEU A N 1
ATOM 796 C CA . LEU A 1 98 ? -12.099 -2.450 0.833 1.00 93.44 98 LEU A CA 1
ATOM 797 C C . LEU A 1 98 ? -13.582 -2.816 1.046 1.00 93.44 98 LEU A C 1
ATOM 799 O O . LEU A 1 98 ? -14.064 -2.566 2.150 1.00 93.44 98 LEU A O 1
ATOM 803 N N . PRO A 1 99 ? -14.308 -3.444 0.098 1.00 94.25 99 PRO A N 1
ATOM 804 C CA . PRO A 1 99 ? -15.706 -3.808 0.317 1.00 94.25 99 PRO A CA 1
ATOM 805 C C . PRO A 1 99 ? -15.869 -4.801 1.470 1.00 94.25 99 PRO A C 1
ATOM 807 O O . PRO A 1 99 ? -16.781 -4.651 2.277 1.00 94.25 99 PRO A O 1
ATOM 810 N N . ILE A 1 100 ? -14.934 -5.749 1.604 1.00 93.50 100 ILE A N 1
ATOM 811 C CA . ILE A 1 100 ? -14.932 -6.746 2.683 1.00 93.50 100 ILE A CA 1
ATOM 812 C C . ILE A 1 100 ? -14.666 -6.073 4.035 1.00 93.50 100 ILE A C 1
ATOM 814 O O . ILE A 1 100 ? -15.308 -6.402 5.030 1.00 93.50 100 ILE A O 1
ATOM 818 N N . ILE A 1 101 ? -13.752 -5.097 4.080 1.00 92.81 101 ILE A N 1
ATOM 819 C CA . ILE A 1 101 ? -13.508 -4.289 5.285 1.00 92.81 101 ILE A CA 1
ATOM 820 C C . ILE A 1 101 ? -14.768 -3.518 5.687 1.00 92.81 101 ILE A C 1
ATOM 822 O O . ILE A 1 101 ? -15.116 -3.486 6.867 1.00 92.81 101 ILE A O 1
ATOM 826 N N . LEU A 1 102 ? -15.446 -2.888 4.726 1.00 92.88 102 LEU A N 1
ATOM 827 C CA . LEU A 1 102 ? -16.662 -2.123 4.996 1.00 92.88 102 LEU A CA 1
ATOM 828 C C . LEU A 1 102 ? -17.784 -3.033 5.506 1.00 92.88 102 LEU A C 1
ATOM 830 O O . LEU A 1 102 ? -18.392 -2.721 6.526 1.00 92.88 102 LEU A O 1
ATOM 834 N N . GLU A 1 103 ? -17.999 -4.183 4.865 1.00 93.19 103 GLU A N 1
ATOM 835 C CA . GLU A 1 103 ? -18.965 -5.189 5.316 1.00 93.19 103 GLU A CA 1
ATOM 836 C C . GLU A 1 103 ? -18.639 -5.696 6.727 1.00 93.19 103 GLU A C 1
ATOM 838 O O . GLU A 1 103 ? -19.526 -5.767 7.579 1.00 93.19 103 GLU A O 1
ATOM 843 N N . LEU A 1 104 ? -17.362 -5.978 7.012 1.00 91.94 104 LEU A N 1
ATOM 844 C CA . LEU A 1 104 ? -16.906 -6.383 8.339 1.00 91.94 104 LEU A CA 1
ATOM 845 C C . LEU A 1 104 ? -17.278 -5.337 9.394 1.00 91.94 104 LEU A C 1
ATOM 847 O O . LEU A 1 104 ? -17.869 -5.694 10.411 1.00 91.94 104 LEU A O 1
ATOM 851 N N . ILE A 1 105 ? -16.966 -4.062 9.152 1.00 92.06 105 ILE A N 1
ATOM 852 C CA . ILE A 1 105 ? -17.256 -2.971 10.093 1.00 92.06 105 ILE A CA 1
ATOM 853 C C . ILE A 1 105 ? -18.763 -2.833 10.306 1.00 92.06 105 ILE A C 1
ATOM 855 O O . ILE A 1 105 ? -19.208 -2.796 11.450 1.00 92.06 105 ILE A O 1
ATOM 859 N N . THR A 1 106 ? -19.552 -2.812 9.229 1.00 92.06 106 THR A N 1
ATOM 860 C CA . THR A 1 106 ? -21.014 -2.692 9.315 1.00 92.06 106 THR A CA 1
ATOM 861 C C . THR A 1 106 ? -21.636 -3.882 10.046 1.00 92.06 106 THR A C 1
ATOM 863 O O . THR A 1 106 ? -22.498 -3.700 10.900 1.00 92.06 106 THR A O 1
ATOM 866 N N . SER A 1 107 ? -21.167 -5.108 9.793 1.00 93.06 107 SER A N 1
ATOM 867 C CA . SER A 1 107 ? -21.667 -6.310 10.480 1.00 93.06 107 SER A CA 1
ATOM 868 C C . SER A 1 107 ? -21.333 -6.344 11.976 1.00 93.06 107 SER A C 1
ATOM 870 O O . SER A 1 107 ? -21.980 -7.059 12.742 1.00 93.06 107 SER A O 1
ATOM 872 N N . LYS A 1 108 ? -20.323 -5.574 12.394 1.00 93.00 108 LYS A N 1
ATOM 873 C CA . LYS A 1 108 ? -19.788 -5.533 13.758 1.00 93.00 108 LYS A CA 1
ATOM 874 C C . LYS A 1 108 ? -20.099 -4.234 14.490 1.00 93.00 108 LYS A C 1
ATOM 876 O O . LYS A 1 108 ? -19.606 -4.041 15.597 1.00 93.00 108 LYS A O 1
ATOM 881 N N . GLU A 1 109 ? -20.941 -3.372 13.927 1.00 90.25 109 GLU A N 1
ATOM 882 C CA . GLU A 1 109 ? -21.231 -2.044 14.475 1.00 90.25 109 GLU A CA 1
ATOM 883 C C . GLU A 1 109 ? -21.703 -2.103 15.939 1.00 90.25 109 GLU A C 1
ATOM 885 O O . GLU A 1 109 ? -21.167 -1.398 16.790 1.00 90.25 109 GLU A O 1
ATOM 890 N N . SER A 1 110 ? -22.585 -3.048 16.284 1.00 86.75 110 SER A N 1
ATOM 891 C CA . SER A 1 110 ? -23.042 -3.233 17.670 1.00 86.75 110 SER A CA 1
ATOM 892 C C . SER A 1 110 ? -21.952 -3.730 18.632 1.00 86.75 110 SER A C 1
ATOM 894 O O . SER A 1 110 ? -22.014 -3.467 19.830 1.00 86.75 110 SER A O 1
ATOM 896 N N . GLU A 1 111 ? -20.960 -4.478 18.136 1.00 89.44 111 GLU A N 1
ATOM 897 C CA . GLU A 1 111 ? -19.820 -4.942 18.943 1.00 89.44 111 GLU A CA 1
ATOM 898 C C . GLU A 1 111 ? -18.798 -3.815 19.149 1.00 89.44 111 GLU A C 1
ATOM 900 O O . GLU A 1 111 ? -18.203 -3.710 20.224 1.00 89.44 111 GLU A O 1
ATOM 905 N N . LEU A 1 112 ? -18.635 -2.936 18.154 1.00 85.50 112 LEU A N 1
ATOM 906 C CA . LEU A 1 112 ? -17.737 -1.782 18.223 1.00 85.50 112 LEU A CA 1
ATOM 907 C C . LEU A 1 112 ? -18.130 -0.814 19.341 1.00 85.50 112 LEU A C 1
ATOM 909 O O . LEU A 1 112 ? -17.245 -0.288 20.018 1.00 85.50 112 LEU A O 1
ATOM 913 N N . ASP A 1 113 ? -19.426 -0.636 19.597 1.00 81.81 113 ASP A N 1
ATOM 914 C CA . ASP A 1 113 ? -19.905 0.160 20.730 1.00 81.81 113 ASP A CA 1
ATOM 915 C C . ASP A 1 113 ? -19.489 -0.447 22.075 1.00 81.81 113 ASP A C 1
ATOM 917 O O . ASP A 1 113 ? -19.056 0.271 22.980 1.00 81.81 113 ASP A O 1
ATOM 921 N N . SER A 1 114 ? -19.552 -1.775 22.215 1.00 82.31 114 SER A N 1
ATOM 922 C CA . SER A 1 114 ? -19.089 -2.459 23.429 1.00 82.31 114 SER A CA 1
ATOM 923 C C . SER A 1 114 ? -17.587 -2.267 23.634 1.00 82.31 114 SER A C 1
ATOM 925 O O . SER A 1 114 ? -17.159 -1.902 24.729 1.00 82.31 114 SER A O 1
ATOM 927 N N . VAL A 1 115 ? -16.791 -2.448 22.577 1.00 78.06 115 VAL A N 1
ATOM 928 C CA . VAL A 1 115 ? -15.331 -2.286 22.637 1.00 78.06 115 VAL A CA 1
ATOM 929 C C . VAL A 1 115 ? -14.954 -0.838 22.944 1.00 78.06 115 VAL A C 1
ATOM 931 O O . VAL A 1 115 ? -14.103 -0.599 23.796 1.00 78.06 115 VAL A O 1
ATOM 934 N N . ASN A 1 116 ? -15.613 0.142 22.320 1.00 76.62 116 ASN A N 1
ATOM 935 C CA . ASN A 1 116 ? -15.402 1.553 22.641 1.00 76.62 116 ASN A CA 1
ATOM 936 C C . ASN A 1 116 ? -15.716 1.845 24.111 1.00 76.62 116 ASN A C 1
ATOM 938 O O . ASN A 1 116 ? -14.951 2.552 24.763 1.00 76.62 116 ASN A O 1
ATOM 942 N N . ASN A 1 117 ? -16.790 1.274 24.659 1.00 79.25 117 ASN A N 1
ATOM 943 C CA . ASN A 1 117 ? -17.127 1.432 26.072 1.00 79.25 117 ASN A CA 1
ATOM 944 C C . ASN A 1 117 ? -16.085 0.792 27.005 1.00 79.25 117 ASN A C 1
ATOM 946 O O . ASN A 1 117 ? -15.796 1.350 28.064 1.00 79.25 117 ASN A O 1
ATOM 950 N N . ASP A 1 118 ? -15.505 -0.349 26.631 1.00 77.88 118 ASP A N 1
ATOM 951 C CA . ASP A 1 118 ? -14.447 -1.009 27.406 1.00 77.88 118 ASP A CA 1
ATOM 952 C C . ASP A 1 118 ? -13.110 -0.253 27.319 1.00 77.88 118 ASP A C 1
ATOM 954 O O . ASP A 1 118 ? -12.434 -0.075 28.336 1.00 77.88 118 ASP A O 1
ATOM 958 N N . ILE A 1 119 ? -12.755 0.273 26.141 1.00 73.31 119 ILE A N 1
ATOM 959 C CA . ILE A 1 119 ? -11.603 1.169 25.965 1.00 73.31 119 ILE A CA 1
ATOM 960 C C . ILE A 1 119 ? -11.797 2.426 26.813 1.00 73.31 119 ILE A C 1
ATOM 962 O O . ILE A 1 119 ? -10.900 2.788 27.566 1.00 73.31 119 ILE A O 1
ATOM 966 N N . GLN A 1 120 ? -12.973 3.058 26.763 1.00 77.31 120 GLN A N 1
ATOM 967 C CA . GLN A 1 120 ? -13.281 4.226 27.591 1.00 77.31 120 GLN A CA 1
ATOM 968 C C . GLN A 1 120 ? -13.204 3.898 29.083 1.00 77.31 120 GLN A C 1
ATOM 970 O O . GLN A 1 120 ? -12.656 4.695 29.832 1.00 77.31 120 GLN A O 1
ATOM 975 N N . ARG A 1 121 ? -13.668 2.719 29.524 1.00 78.56 121 ARG A N 1
ATOM 976 C CA . ARG A 1 121 ? -13.502 2.253 30.915 1.00 78.56 121 ARG A CA 1
ATOM 977 C C . ARG A 1 121 ? -12.040 2.039 31.305 1.00 78.56 121 ARG A C 1
ATOM 979 O O . ARG A 1 121 ? -11.672 2.351 32.429 1.00 78.56 121 ARG A O 1
ATOM 986 N N . THR A 1 122 ? -11.216 1.547 30.387 1.00 78.69 122 THR A N 1
ATOM 987 C CA . THR A 1 122 ? -9.778 1.319 30.614 1.00 78.69 122 THR A CA 1
ATOM 988 C C . THR A 1 122 ? -8.985 2.629 30.616 1.00 78.69 122 THR A C 1
ATOM 990 O O . THR A 1 122 ? -8.003 2.759 31.341 1.00 78.69 122 THR A O 1
ATOM 993 N N . LEU A 1 123 ? -9.417 3.600 29.808 1.00 71.75 123 LEU A N 1
ATOM 994 C CA . LEU A 1 123 ? -8.843 4.941 29.708 1.00 71.75 123 LEU A CA 1
ATOM 995 C C . LEU A 1 123 ? -9.440 5.930 30.709 1.00 71.75 123 LEU A C 1
ATOM 997 O O . LEU A 1 123 ? -8.921 7.046 30.805 1.00 71.75 123 LEU A O 1
ATOM 1001 N N . GLN A 1 124 ? -10.500 5.565 31.449 1.00 61.28 124 GLN A N 1
ATOM 1002 C CA . GLN A 1 124 ? -10.910 6.375 32.588 1.00 61.28 124 GLN A CA 1
ATOM 1003 C C . GLN A 1 124 ? -9.674 6.551 33.459 1.00 61.28 124 GLN A C 1
ATOM 1005 O O . GLN A 1 124 ? -8.954 5.570 33.681 1.00 61.28 124 GLN A O 1
ATOM 1010 N N . PRO A 1 125 ? -9.371 7.795 33.869 1.00 52.28 125 PRO A N 1
ATOM 1011 C CA . PRO A 1 125 ? -8.173 8.065 34.629 1.00 52.28 125 PRO A CA 1
ATOM 1012 C C . PRO A 1 125 ? -8.151 7.061 35.767 1.00 52.28 125 PRO A C 1
ATOM 1014 O O . PRO A 1 125 ? -9.126 6.954 36.511 1.00 52.28 125 PRO A O 1
ATOM 1017 N N . ILE A 1 126 ? -7.061 6.294 35.859 1.00 47.88 126 ILE A N 1
ATOM 1018 C CA . ILE A 1 126 ? -6.706 5.644 37.110 1.00 47.88 126 ILE A CA 1
ATOM 1019 C C . ILE A 1 126 ? -6.754 6.801 38.094 1.00 47.88 126 ILE A C 1
ATOM 1021 O O . ILE A 1 126 ? -5.883 7.671 38.053 1.00 47.88 126 ILE A O 1
ATOM 1025 N N . GLU A 1 127 ? -7.829 6.899 38.876 1.00 45.88 127 GLU A N 1
ATOM 1026 C CA . GLU A 1 127 ? -7.867 7.820 39.987 1.00 45.88 127 GLU A CA 1
ATOM 1027 C C . GLU A 1 127 ? -6.676 7.386 40.822 1.00 45.88 127 GLU A C 1
ATOM 1029 O O . GLU A 1 127 ? -6.689 6.329 41.459 1.00 45.88 127 GLU A O 1
ATOM 1034 N N . VAL A 1 128 ? -5.587 8.149 40.727 1.00 41.88 128 VAL A N 1
ATOM 1035 C CA . VAL A 1 128 ? -4.428 7.995 41.587 1.00 41.88 128 VAL A CA 1
ATOM 1036 C C . VAL A 1 128 ? -4.912 8.471 42.949 1.00 41.88 128 VAL A C 1
ATOM 1038 O O . VAL A 1 128 ? -4.651 9.588 43.386 1.00 41.88 128 VAL A O 1
ATOM 1041 N N . ASN A 1 129 ? -5.692 7.619 43.605 1.00 46.53 129 ASN A N 1
ATOM 1042 C CA . ASN A 1 129 ? -6.215 7.792 44.942 1.00 46.53 129 ASN A CA 1
ATOM 1043 C C . ASN A 1 129 ? -5.066 7.589 45.935 1.00 46.53 129 ASN A C 1
ATOM 1045 O O . ASN A 1 129 ? -5.128 6.652 46.715 1.00 46.53 129 ASN A O 1
ATOM 1049 N N . HIS A 1 130 ? -3.999 8.405 45.859 1.00 43.69 130 HIS A N 1
ATOM 1050 C CA . HIS A 1 130 ? -3.146 8.810 46.990 1.00 43.69 130 HIS A CA 1
ATOM 1051 C C . HIS A 1 130 ? -1.961 9.720 46.581 1.00 43.69 130 HIS A C 1
ATOM 1053 O O . HIS A 1 130 ? -0.807 9.312 46.659 1.00 43.69 130 HIS A O 1
ATOM 1059 N N . TRP A 1 131 ? -2.189 10.982 46.203 1.00 41.16 131 TRP A N 1
ATOM 1060 C CA . TRP A 1 131 ? -1.130 12.022 46.254 1.00 41.16 131 TRP A CA 1
ATOM 1061 C C . TRP A 1 131 ? -1.333 13.016 47.411 1.00 41.16 131 TRP A C 1
ATOM 1063 O O . TRP A 1 131 ? -0.835 14.139 47.399 1.00 41.16 131 TRP A O 1
ATOM 1073 N N . SER A 1 132 ? -2.026 12.604 48.471 1.00 42.12 132 SER A N 1
ATOM 1074 C CA . SER A 1 132 ? -1.902 13.246 49.779 1.00 42.12 132 SER A CA 1
ATOM 1075 C C . SER A 1 132 ? -0.585 12.793 50.423 1.00 42.12 132 SER A C 1
ATOM 1077 O O . SER A 1 132 ? -0.468 11.639 50.833 1.00 42.12 132 SER A O 1
ATOM 1079 N N . ASN A 1 133 ? 0.377 13.726 50.505 1.00 42.06 133 ASN A N 1
ATOM 1080 C CA . ASN A 1 133 ? 1.661 13.701 51.242 1.00 42.06 133 ASN A CA 1
ATOM 1081 C C . ASN A 1 133 ? 2.956 13.653 50.409 1.00 42.06 133 ASN A C 1
ATOM 1083 O O . ASN A 1 133 ? 3.867 12.889 50.721 1.00 42.06 133 ASN A O 1
ATOM 1087 N N . ILE A 1 134 ? 3.119 14.557 49.439 1.00 33.41 134 ILE A N 1
ATOM 1088 C CA . ILE A 1 134 ? 4.462 15.076 49.133 1.00 33.41 134 ILE A CA 1
ATOM 1089 C C . ILE A 1 134 ? 4.490 16.547 49.545 1.00 33.41 134 ILE A C 1
ATOM 1091 O O . ILE A 1 134 ? 4.067 17.435 48.810 1.00 33.41 134 ILE A O 1
ATOM 1095 N N . SER A 1 135 ? 4.959 16.788 50.772 1.00 37.53 135 SER A N 1
ATOM 1096 C CA . SER A 1 135 ? 5.358 18.118 51.228 1.00 37.53 135 SER A CA 1
ATOM 1097 C C . SER A 1 135 ? 6.524 18.600 50.373 1.00 37.53 135 SER A C 1
ATOM 1099 O O . SER A 1 135 ? 7.651 18.131 50.519 1.00 37.53 135 SER A O 1
ATOM 1101 N N . LEU A 1 136 ? 6.255 19.564 49.497 1.00 31.92 136 LEU A N 1
ATOM 1102 C CA . LEU A 1 136 ? 7.287 20.411 48.918 1.00 31.92 136 LEU A CA 1
ATOM 1103 C C . LEU A 1 136 ? 7.840 21.307 50.031 1.00 31.92 136 LEU A C 1
ATOM 1105 O O . LEU A 1 136 ? 7.221 22.301 50.416 1.00 31.92 136 LEU A O 1
ATOM 1109 N N . ASN A 1 137 ? 9.006 20.930 50.558 1.00 33.47 137 ASN A N 1
ATOM 1110 C CA . ASN A 1 137 ? 9.852 21.849 51.305 1.00 33.47 137 ASN A CA 1
ATOM 1111 C C . ASN A 1 137 ? 10.184 23.035 50.392 1.00 33.47 137 ASN A C 1
ATOM 1113 O O . ASN A 1 137 ? 10.803 22.882 49.338 1.00 33.47 137 ASN A O 1
ATOM 1117 N N . LYS A 1 138 ? 9.735 24.215 50.824 1.00 42.59 138 LYS A N 1
ATOM 1118 C CA . LYS A 1 138 ? 10.314 25.501 50.446 1.00 42.59 138 LYS A CA 1
ATOM 1119 C C . LYS A 1 138 ? 11.805 25.433 50.748 1.00 42.59 138 LYS A C 1
ATOM 1121 O O . LYS A 1 138 ? 12.146 25.080 51.869 1.00 42.59 138 LYS A O 1
ATOM 1126 N N . ASP A 1 139 ? 12.627 25.690 49.737 1.00 43.00 139 ASP A N 1
ATOM 1127 C CA . ASP A 1 139 ? 13.873 26.466 49.807 1.00 43.00 139 ASP A CA 1
ATOM 1128 C C . ASP A 1 139 ? 14.708 26.188 48.552 1.00 43.00 139 ASP A C 1
ATOM 1130 O O . ASP A 1 139 ? 15.601 25.346 48.551 1.00 43.00 139 ASP A O 1
ATOM 1134 N N . ILE A 1 140 ? 14.431 26.918 47.466 1.00 36.25 140 ILE A N 1
ATOM 1135 C CA . ILE A 1 140 ? 15.443 27.190 46.436 1.00 36.25 140 ILE A CA 1
ATOM 1136 C C . ILE A 1 140 ? 15.340 28.682 46.080 1.00 36.25 140 ILE A C 1
ATOM 1138 O O . ILE A 1 140 ? 14.243 29.154 45.767 1.00 36.25 140 ILE A O 1
ATOM 1142 N N . PRO A 1 141 ? 16.441 29.446 46.193 1.00 43.72 141 PRO A N 1
ATOM 1143 C CA . PRO A 1 141 ? 16.425 30.893 46.089 1.00 43.72 141 PRO A CA 1
ATOM 1144 C C . PRO A 1 141 ? 16.265 31.368 44.644 1.00 43.72 141 PRO A C 1
ATOM 1146 O O . PRO A 1 141 ? 16.788 30.794 43.691 1.00 43.72 141 PRO A O 1
ATOM 1149 N N . TYR A 1 142 ? 15.546 32.478 44.536 1.00 35.72 142 TYR A N 1
ATOM 1150 C CA . TYR A 1 142 ? 15.353 33.300 43.353 1.00 35.72 142 TYR A CA 1
ATOM 1151 C C . TYR A 1 142 ? 16.703 33.805 42.816 1.00 35.72 142 TYR A C 1
ATOM 1153 O O . TYR A 1 142 ? 17.354 34.629 43.458 1.00 35.72 142 TYR A O 1
ATOM 1161 N N . VAL A 1 143 ? 17.113 33.324 41.639 1.00 36.72 143 VAL A N 1
ATOM 1162 C CA . VAL A 1 143 ? 18.186 33.930 40.838 1.00 36.72 143 VAL A CA 1
ATOM 1163 C C . VAL A 1 143 ? 17.548 34.578 39.618 1.00 36.72 143 VAL A C 1
ATOM 1165 O O . VAL A 1 143 ? 17.115 33.919 38.676 1.00 36.72 143 VAL A O 1
ATOM 1168 N N . THR A 1 144 ? 17.465 35.900 39.682 1.00 45.84 144 THR A N 1
ATOM 1169 C CA . THR A 1 144 ? 17.248 36.803 38.555 1.00 45.84 144 THR A CA 1
ATOM 1170 C C . THR A 1 144 ? 18.494 36.840 37.685 1.00 45.84 144 THR A C 1
ATOM 1172 O O . THR A 1 144 ? 19.464 37.488 38.062 1.00 45.84 144 THR A O 1
ATOM 1175 N N . GLU A 1 145 ? 18.435 36.238 36.499 1.00 40.06 145 GLU A N 1
ATOM 1176 C CA . GLU A 1 145 ? 19.267 36.655 35.372 1.00 40.06 145 GLU A CA 1
ATOM 1177 C C . GLU A 1 145 ? 18.417 36.768 34.106 1.00 40.06 145 GLU A C 1
ATOM 1179 O O . GLU A 1 145 ? 17.764 35.830 33.648 1.00 40.06 145 GLU A O 1
ATOM 1184 N N . GLN A 1 146 ? 18.408 37.990 33.578 1.00 44.84 146 GLN A N 1
ATOM 1185 C CA . GLN A 1 146 ? 17.858 38.367 32.290 1.00 44.84 146 GLN A CA 1
ATOM 1186 C C . GLN A 1 146 ? 18.632 37.634 31.189 1.00 44.84 146 GLN A C 1
ATOM 1188 O O . GLN A 1 146 ? 19.745 38.020 30.845 1.00 44.84 146 GLN A O 1
ATOM 1193 N N . SER A 1 147 ? 18.018 36.611 30.600 1.00 36.12 147 SER A N 1
ATOM 1194 C CA . SER A 1 147 ? 18.354 36.167 29.250 1.00 36.12 147 SER A CA 1
ATOM 1195 C C . SER A 1 147 ? 17.188 36.532 28.338 1.00 36.12 147 SER A C 1
ATOM 1197 O O . SER A 1 147 ? 16.096 35.971 28.389 1.00 36.12 147 SER A O 1
ATOM 1199 N N . SER A 1 148 ? 17.406 37.569 27.538 1.00 35.66 148 SER A N 1
ATOM 1200 C CA . SER A 1 148 ? 16.570 37.924 26.402 1.00 35.66 148 SER A CA 1
ATOM 1201 C C . SER A 1 148 ? 16.673 36.810 25.364 1.00 35.66 148 SER A C 1
ATOM 1203 O O . SER A 1 148 ? 17.635 36.750 24.600 1.00 35.66 148 SER A O 1
ATOM 1205 N N . ILE A 1 149 ? 15.692 35.910 25.360 1.00 30.66 149 ILE A N 1
ATOM 1206 C CA . ILE A 1 149 ? 15.465 34.991 24.248 1.00 30.66 149 ILE A CA 1
ATOM 1207 C C . ILE A 1 149 ? 14.845 35.824 23.126 1.00 30.66 149 ILE A C 1
ATOM 1209 O O . ILE A 1 149 ? 13.662 36.164 23.160 1.00 30.66 149 ILE A O 1
ATOM 1213 N N . GLU A 1 150 ? 15.669 36.190 22.146 1.00 30.67 150 GLU A N 1
ATOM 1214 C CA . GLU A 1 150 ? 15.189 36.569 20.824 1.00 30.67 150 GLU A CA 1
ATOM 1215 C C . GLU A 1 150 ? 14.386 35.396 20.260 1.00 30.67 150 GLU A C 1
ATOM 1217 O O . GLU A 1 150 ? 14.919 34.326 19.954 1.00 30.67 150 GLU A O 1
ATOM 1222 N N . TYR A 1 151 ? 13.079 35.605 20.122 1.00 28.98 151 TYR A N 1
ATOM 1223 C CA . TYR A 1 151 ? 12.230 34.757 19.304 1.00 28.98 151 TYR A CA 1
ATOM 1224 C C . TYR A 1 151 ? 12.677 34.923 17.854 1.00 28.98 151 TYR A C 1
ATOM 1226 O O . TYR A 1 151 ? 12.203 35.799 17.134 1.00 28.98 151 TYR A O 1
ATOM 1234 N N . THR A 1 152 ? 13.599 34.067 17.417 1.00 31.86 152 THR A N 1
ATOM 1235 C CA . THR A 1 152 ? 13.780 33.833 15.989 1.00 31.86 152 THR A CA 1
ATOM 1236 C C . THR A 1 152 ? 12.486 33.195 15.505 1.00 31.86 152 THR A C 1
ATOM 1238 O O . THR A 1 152 ? 12.212 32.025 15.776 1.00 31.86 152 THR A O 1
ATOM 1241 N N . GLN A 1 153 ? 11.656 33.997 14.839 1.00 36.62 153 GLN A N 1
ATOM 1242 C CA . GLN A 1 153 ? 10.538 33.517 14.044 1.00 36.62 153 GLN A CA 1
ATOM 1243 C C . GLN A 1 153 ? 11.105 32.631 12.935 1.00 36.62 153 GLN A C 1
ATOM 1245 O O . GLN A 1 153 ? 11.433 33.094 11.848 1.00 36.62 153 GLN A O 1
ATOM 1250 N N . ILE A 1 154 ? 11.244 31.338 13.219 1.00 37.78 154 ILE A N 1
ATOM 1251 C CA . ILE A 1 154 ? 11.360 30.334 12.173 1.00 37.78 154 ILE A CA 1
ATOM 1252 C C . ILE A 1 154 ? 9.938 30.155 11.657 1.00 37.78 154 ILE A C 1
ATOM 1254 O O . ILE A 1 154 ? 9.138 29.407 12.218 1.00 37.78 154 ILE A O 1
ATOM 1258 N N . SER A 1 155 ? 9.613 30.912 10.615 1.00 42.25 155 SER A N 1
ATOM 1259 C CA . SER A 1 155 ? 8.499 30.634 9.722 1.00 42.25 155 SER A CA 1
ATOM 1260 C C . SER A 1 155 ? 8.663 29.209 9.195 1.00 42.25 155 SER A C 1
ATOM 1262 O O . SER A 1 155 ? 9.423 28.959 8.261 1.00 42.25 155 SER A O 1
ATOM 1264 N N . GLN A 1 156 ? 7.988 28.266 9.850 1.00 40.41 156 GLN A N 1
ATOM 1265 C CA . GLN A 1 156 ? 7.752 26.927 9.337 1.00 40.41 156 GLN A CA 1
ATOM 1266 C C . GLN A 1 156 ? 6.784 27.070 8.167 1.00 40.41 156 GLN A C 1
ATOM 1268 O O . GLN A 1 156 ? 5.570 27.090 8.344 1.00 40.41 156 GLN A O 1
ATOM 1273 N N . THR A 1 157 ? 7.334 27.236 6.970 1.00 42.84 157 THR A N 1
ATOM 1274 C CA . THR A 1 157 ? 6.585 26.975 5.750 1.00 42.84 157 THR A CA 1
ATOM 1275 C C . THR A 1 157 ? 6.355 25.471 5.664 1.00 42.84 157 THR A C 1
ATOM 1277 O O . THR A 1 157 ? 7.297 24.681 5.601 1.00 42.84 157 THR A O 1
ATOM 1280 N N . GLU A 1 158 ? 5.080 25.131 5.795 1.00 51.28 158 GLU A N 1
ATOM 1281 C CA . GLU A 1 158 ? 4.317 24.080 5.126 1.00 51.28 158 GLU A CA 1
ATOM 1282 C C . GLU A 1 158 ? 5.045 23.335 3.986 1.00 51.28 158 GLU A C 1
ATOM 1284 O O . GLU A 1 158 ? 5.843 23.903 3.245 1.00 51.28 158 GLU A O 1
ATOM 1289 N N . ASP A 1 159 ? 4.696 22.052 3.851 1.00 46.19 159 ASP A N 1
ATOM 1290 C CA . ASP A 1 159 ? 5.198 21.047 2.904 1.00 46.19 159 ASP A CA 1
ATOM 1291 C C . ASP A 1 159 ? 6.497 20.313 3.286 1.00 46.19 159 ASP A C 1
ATOM 1293 O O . ASP A 1 159 ? 7.507 20.330 2.581 1.00 46.19 159 ASP A O 1
ATOM 1297 N N . GLN A 1 160 ? 6.429 19.499 4.349 1.00 43.62 160 GLN A N 1
ATOM 1298 C CA . GLN A 1 160 ? 7.265 18.292 4.444 1.00 43.62 160 GLN A CA 1
ATOM 1299 C C . GLN A 1 160 ? 6.843 17.298 3.348 1.00 43.62 160 GLN A C 1
ATOM 1301 O O . GLN A 1 160 ? 6.126 16.325 3.590 1.00 43.62 160 GLN A O 1
ATOM 1306 N N . GLN A 1 161 ? 7.258 17.572 2.112 1.00 53.88 161 GLN A N 1
ATOM 1307 C CA . GLN A 1 161 ? 7.067 16.672 0.985 1.00 53.88 161 GLN A CA 1
ATOM 1308 C C . GLN A 1 161 ? 7.785 15.362 1.293 1.00 53.88 161 GLN A C 1
ATOM 1310 O O . GLN A 1 161 ? 8.984 15.328 1.563 1.00 53.88 161 GLN A O 1
ATOM 1315 N N . ASN A 1 162 ? 7.022 14.277 1.281 1.00 58.81 162 ASN A N 1
ATOM 1316 C CA . ASN A 1 162 ? 7.511 12.928 1.498 1.00 58.81 162 ASN A CA 1
ATOM 1317 C C . ASN A 1 162 ? 8.488 12.581 0.356 1.00 58.81 162 ASN A C 1
ATOM 1319 O O . ASN A 1 162 ? 8.063 12.188 -0.734 1.00 58.81 162 ASN A O 1
ATOM 1323 N N . VAL A 1 163 ? 9.790 12.819 0.565 1.00 73.56 163 VAL A N 1
ATOM 1324 C CA . VAL A 1 163 ? 10.830 12.621 -0.454 1.00 73.56 163 VAL A CA 1
ATOM 1325 C C . VAL A 1 163 ? 10.913 11.131 -0.758 1.00 73.56 163 VAL A C 1
ATOM 1327 O O . VAL A 1 163 ? 11.540 10.356 -0.039 1.00 73.56 163 VAL A O 1
ATOM 1330 N N . THR A 1 164 ? 10.248 10.716 -1.832 1.00 78.00 164 THR A N 1
ATOM 1331 C CA . THR A 1 164 ? 10.307 9.333 -2.301 1.00 78.00 164 THR A CA 1
ATOM 1332 C C . THR A 1 164 ? 11.697 9.090 -2.881 1.00 78.00 164 THR A C 1
ATOM 1334 O O . THR A 1 164 ? 12.099 9.747 -3.840 1.00 78.00 164 THR A O 1
ATOM 1337 N N . ILE A 1 165 ? 12.449 8.169 -2.278 1.00 88.50 165 ILE A N 1
ATOM 1338 C CA . ILE A 1 165 ? 13.768 7.753 -2.762 1.00 88.50 165 ILE A CA 1
ATOM 1339 C C . ILE A 1 165 ? 13.563 6.661 -3.814 1.00 88.50 165 ILE A C 1
ATOM 1341 O O . ILE A 1 165 ? 12.970 5.625 -3.521 1.00 88.50 165 ILE A O 1
ATOM 1345 N N . TYR A 1 166 ? 14.062 6.893 -5.026 1.00 92.25 166 TYR A N 1
ATOM 1346 C CA . TYR A 1 166 ? 14.039 5.926 -6.123 1.00 92.25 166 TYR A CA 1
ATOM 1347 C C . TYR A 1 166 ? 15.405 5.236 -6.255 1.00 92.25 166 TYR A C 1
ATOM 1349 O O . TYR A 1 166 ? 16.432 5.811 -5.887 1.00 92.25 166 TYR A O 1
ATOM 1357 N N . PHE A 1 167 ? 15.425 4.014 -6.789 1.00 94.56 167 PHE A N 1
ATOM 1358 C CA . PHE A 1 167 ? 16.637 3.227 -7.038 1.00 94.56 167 PHE A CA 1
ATOM 1359 C C . PHE A 1 167 ? 16.670 2.769 -8.494 1.00 94.56 167 PHE A C 1
ATOM 1361 O O . PHE A 1 167 ? 15.636 2.427 -9.060 1.00 94.56 167 PHE A O 1
ATOM 1368 N N . CYS A 1 168 ? 17.858 2.769 -9.093 1.00 97.25 168 CYS A N 1
ATOM 1369 C CA . CYS A 1 168 ? 18.061 2.309 -10.457 1.00 97.25 168 CYS A CA 1
ATOM 1370 C C . CYS A 1 168 ? 18.045 0.775 -10.506 1.00 97.25 168 CYS A C 1
ATOM 1372 O O . CYS A 1 168 ? 18.894 0.152 -9.871 1.00 97.25 168 CYS A O 1
ATOM 1374 N N . PRO A 1 169 ? 17.160 0.135 -11.291 1.00 93.50 169 PRO A N 1
ATOM 1375 C CA . PRO A 1 169 ? 17.060 -1.325 -11.334 1.00 93.50 169 PRO A CA 1
ATOM 1376 C C . PRO A 1 169 ? 18.267 -2.018 -11.993 1.00 93.50 169 PRO A C 1
ATOM 1378 O O . PRO A 1 169 ? 18.407 -3.229 -11.865 1.00 93.50 169 PRO A O 1
ATOM 1381 N N . MET A 1 170 ? 19.132 -1.278 -12.700 1.00 95.12 170 MET A N 1
ATOM 1382 C CA . MET A 1 170 ? 20.298 -1.832 -13.407 1.00 95.12 170 MET A CA 1
ATOM 1383 C C . MET A 1 170 ? 21.532 -1.961 -12.502 1.00 95.12 170 MET A C 1
ATOM 1385 O O . MET A 1 170 ? 22.261 -2.942 -12.601 1.00 95.12 170 MET A O 1
ATOM 1389 N N . CYS A 1 171 ? 21.774 -0.982 -11.623 1.00 96.88 171 CYS A N 1
ATOM 1390 C CA . CYS A 1 171 ? 22.933 -0.967 -10.717 1.00 96.88 171 CYS A CA 1
ATOM 1391 C C . CYS A 1 171 ? 22.560 -1.054 -9.230 1.00 96.88 171 CYS A C 1
ATOM 1393 O O . CYS A 1 171 ? 23.441 -1.190 -8.388 1.00 96.88 171 CYS A O 1
ATOM 1395 N N . ASN A 1 172 ? 21.268 -0.976 -8.900 1.00 92.94 172 ASN A N 1
ATOM 1396 C CA . ASN A 1 172 ? 20.731 -0.958 -7.538 1.00 92.94 172 ASN A CA 1
ATOM 1397 C C . ASN A 1 172 ? 21.228 0.216 -6.665 1.00 92.94 172 ASN A C 1
ATOM 1399 O O . ASN A 1 172 ? 21.126 0.178 -5.439 1.00 92.94 172 ASN A O 1
ATOM 1403 N N . GLU A 1 173 ? 21.747 1.280 -7.284 1.00 96.56 173 GLU A N 1
ATOM 1404 C CA . GLU A 1 173 ? 22.118 2.524 -6.604 1.00 96.56 173 GLU A CA 1
ATOM 1405 C C . GLU A 1 173 ? 20.972 3.541 -6.632 1.00 96.56 173 GLU A C 1
ATOM 1407 O O . GLU A 1 173 ? 20.053 3.462 -7.452 1.00 96.56 173 GLU A O 1
ATOM 1412 N N . ARG A 1 174 ? 21.022 4.533 -5.736 1.00 95.25 174 ARG A N 1
ATOM 1413 C CA . ARG A 1 174 ? 20.004 5.587 -5.646 1.00 95.25 174 ARG A CA 1
ATOM 1414 C C . ARG A 1 174 ? 19.873 6.328 -6.983 1.00 95.25 174 ARG A C 1
ATOM 1416 O O . ARG A 1 174 ? 20.845 6.883 -7.497 1.00 95.25 174 ARG A O 1
ATOM 1423 N N . ALA A 1 175 ? 18.655 6.389 -7.511 1.00 95.62 175 ALA A N 1
ATOM 1424 C CA . ALA A 1 175 ? 18.319 7.241 -8.639 1.00 95.62 175 ALA A CA 1
ATOM 1425 C C . ALA A 1 175 ? 18.294 8.700 -8.155 1.00 95.62 175 ALA A C 1
ATOM 1427 O O . ALA A 1 175 ? 17.562 9.056 -7.228 1.00 95.62 175 ALA A O 1
ATOM 1428 N N . GLY A 1 176 ? 19.157 9.524 -8.741 1.00 91.50 176 GLY A N 1
ATOM 1429 C CA . GLY A 1 176 ? 19.298 10.941 -8.423 1.00 91.50 176 GLY A CA 1
ATOM 1430 C C . GLY A 1 176 ? 19.377 11.761 -9.702 1.00 91.50 176 GLY A C 1
ATOM 1431 O O . GLY A 1 176 ? 18.606 11.544 -10.639 1.00 91.50 176 GLY A O 1
ATOM 1432 N N . GLU A 1 177 ? 20.333 12.681 -9.757 1.00 89.50 177 GLU A N 1
ATOM 1433 C CA . GLU A 1 177 ? 20.638 13.422 -10.979 1.00 89.50 177 GLU A CA 1
ATOM 1434 C C . GLU A 1 177 ? 21.041 12.474 -12.121 1.00 89.50 177 GLU A C 1
ATOM 1436 O O . GLU A 1 177 ? 21.545 11.372 -11.891 1.00 89.50 177 GLU A O 1
ATOM 1441 N N . ARG A 1 178 ? 20.819 12.911 -13.368 1.00 94.44 178 ARG A N 1
ATOM 1442 C CA . ARG A 1 178 ? 21.139 12.142 -14.588 1.00 94.44 178 ARG A CA 1
ATOM 1443 C C . ARG A 1 178 ? 20.431 10.783 -14.653 1.00 94.44 178 ARG A C 1
ATOM 1445 O O . ARG A 1 178 ? 21.036 9.756 -14.977 1.00 94.44 178 ARG A O 1
ATOM 1452 N N . THR A 1 179 ? 19.137 10.785 -14.345 1.00 96.88 179 THR A N 1
ATOM 1453 C CA . THR A 1 179 ? 18.256 9.623 -14.485 1.00 96.88 179 THR A CA 1
ATOM 1454 C C . THR A 1 179 ? 17.131 9.899 -15.477 1.00 96.88 179 THR A C 1
ATOM 1456 O O . THR A 1 179 ? 16.706 11.039 -15.655 1.00 96.88 179 THR A O 1
ATOM 1459 N N . VAL A 1 180 ? 16.675 8.849 -16.157 1.00 96.81 180 VAL A N 1
ATOM 1460 C CA . VAL A 1 180 ? 15.551 8.867 -17.097 1.00 96.81 180 VAL A CA 1
ATOM 1461 C C . VAL A 1 180 ? 14.468 7.913 -16.598 1.00 96.81 180 VAL A C 1
ATOM 1463 O O . VAL A 1 180 ? 14.773 6.811 -16.138 1.00 96.81 180 VAL A O 1
ATOM 1466 N N . GLY A 1 181 ? 13.208 8.339 -16.664 1.00 96.44 181 GLY A N 1
ATOM 1467 C CA . GLY A 1 181 ? 12.061 7.485 -16.361 1.00 96.44 181 GLY A CA 1
ATOM 1468 C C . GLY A 1 181 ? 11.700 6.607 -17.557 1.00 96.44 181 GLY A C 1
ATOM 1469 O O . GLY A 1 181 ? 11.592 7.105 -18.675 1.00 96.44 181 GLY A O 1
ATOM 1470 N N . CYS A 1 182 ? 11.520 5.307 -17.333 1.00 96.56 182 CYS A N 1
ATOM 1471 C CA . CYS A 1 182 ? 10.989 4.389 -18.338 1.00 96.56 182 CYS A CA 1
ATOM 1472 C C . CYS A 1 182 ? 9.464 4.513 -18.424 1.00 96.56 182 CYS A C 1
ATOM 1474 O O . CYS A 1 182 ? 8.782 4.266 -17.432 1.00 96.56 182 CYS A O 1
ATOM 1476 N N . GLU A 1 183 ? 8.926 4.791 -19.611 1.00 94.44 183 GLU A N 1
ATOM 1477 C CA . GLU A 1 183 ? 7.477 4.939 -19.831 1.00 94.44 183 GLU A CA 1
ATOM 1478 C C . GLU A 1 183 ? 6.701 3.631 -19.585 1.00 94.44 183 GLU A C 1
ATOM 1480 O O . GLU A 1 183 ? 5.522 3.653 -19.246 1.00 94.44 183 GLU A O 1
ATOM 1485 N N . GLN A 1 184 ? 7.357 2.473 -19.731 1.00 92.69 184 GLN A N 1
ATOM 1486 C CA . GLN A 1 184 ? 6.686 1.174 -19.634 1.00 92.69 184 GLN A CA 1
ATOM 1487 C C . GLN A 1 184 ? 6.607 0.622 -18.205 1.00 92.69 184 GLN A C 1
ATOM 1489 O O . GLN A 1 184 ? 5.613 -0.006 -17.844 1.00 92.69 184 GLN A O 1
ATOM 1494 N N . CYS A 1 185 ? 7.654 0.804 -17.395 1.00 92.62 185 CYS A N 1
ATOM 1495 C CA . CYS A 1 185 ? 7.709 0.256 -16.035 1.00 92.62 185 CYS A CA 1
ATOM 1496 C C . CYS A 1 185 ? 7.708 1.312 -14.927 1.00 92.62 185 CYS A C 1
ATOM 1498 O O . CYS A 1 185 ? 7.745 0.932 -13.762 1.00 92.62 185 CYS A O 1
ATOM 1500 N N . ASP A 1 186 ? 7.663 2.605 -15.269 1.00 93.50 186 ASP A N 1
ATOM 1501 C CA . ASP A 1 186 ? 7.705 3.734 -14.326 1.00 93.50 186 ASP A CA 1
ATOM 1502 C C . ASP A 1 186 ? 8.945 3.737 -13.395 1.00 93.50 186 ASP A C 1
ATOM 1504 O O . ASP A 1 186 ? 8.941 4.373 -12.336 1.00 93.50 186 ASP A O 1
ATOM 1508 N N . GLU A 1 187 ? 10.024 3.045 -13.782 1.00 95.19 187 GLU A N 1
ATOM 1509 C CA . GLU A 1 187 ? 11.292 3.002 -13.038 1.00 95.19 187 GLU A CA 1
ATOM 1510 C C . GLU A 1 187 ? 12.276 4.079 -13.519 1.00 95.19 187 GLU A C 1
ATOM 1512 O O . GLU A 1 187 ? 12.319 4.416 -14.705 1.00 95.19 187 GLU A O 1
ATOM 1517 N N . TRP A 1 188 ? 13.113 4.579 -12.603 1.00 97.19 188 TRP A N 1
ATOM 1518 C CA . TRP A 1 188 ? 14.149 5.583 -12.884 1.00 97.19 188 TRP A CA 1
ATOM 1519 C C . TRP A 1 188 ? 15.509 4.928 -13.106 1.00 97.19 188 TRP A C 1
ATOM 1521 O O . TRP A 1 188 ? 15.980 4.180 -12.257 1.00 97.19 188 TRP A O 1
ATOM 1531 N N . ILE A 1 189 ? 16.173 5.233 -14.219 1.00 97.69 189 ILE A N 1
ATOM 1532 C CA . ILE A 1 189 ? 17.415 4.569 -14.637 1.00 97.69 189 ILE A CA 1
ATOM 1533 C C . ILE A 1 189 ? 18.500 5.612 -14.863 1.00 97.69 189 ILE A C 1
ATOM 1535 O O . ILE A 1 189 ? 18.258 6.611 -15.535 1.00 97.69 189 ILE A O 1
ATOM 1539 N N . HIS A 1 190 ? 19.708 5.404 -14.334 1.00 97.81 190 HIS A N 1
ATOM 1540 C CA . HIS A 1 190 ? 20.833 6.301 -14.631 1.00 97.81 190 HIS A CA 1
ATOM 1541 C C . HIS A 1 190 ? 21.152 6.291 -16.124 1.00 97.81 190 HIS A C 1
ATOM 1543 O O . HIS A 1 190 ? 21.157 5.230 -16.745 1.00 97.81 190 HIS A O 1
ATOM 1549 N N . PHE A 1 191 ? 21.503 7.443 -16.693 1.00 96.62 191 PHE A N 1
ATOM 1550 C CA . PHE A 1 191 ? 21.847 7.548 -18.117 1.00 96.62 191 PHE A CA 1
ATOM 1551 C C . PHE A 1 191 ? 22.940 6.559 -18.525 1.00 96.62 191 PHE A C 1
ATOM 1553 O O . PHE A 1 191 ? 22.780 5.846 -19.510 1.00 96.62 191 PHE A O 1
ATOM 1560 N N . ASN A 1 192 ? 23.991 6.428 -17.710 1.00 96.75 192 ASN A N 1
ATOM 1561 C CA . ASN A 1 192 ? 25.076 5.480 -17.964 1.00 96.75 192 ASN A CA 1
ATOM 1562 C C . ASN A 1 192 ? 24.573 4.027 -17.978 1.00 96.75 192 ASN A C 1
ATOM 1564 O O . ASN A 1 192 ? 24.971 3.250 -18.838 1.00 96.75 192 ASN A O 1
ATOM 1568 N N . CYS A 1 193 ? 23.662 3.672 -17.064 1.00 97.19 193 CYS A N 1
ATOM 1569 C CA . CYS A 1 193 ? 23.044 2.343 -17.027 1.00 97.19 193 CYS A CA 1
ATOM 1570 C C . CYS A 1 193 ? 22.130 2.093 -18.235 1.00 97.19 193 CYS A C 1
ATOM 1572 O O . CYS A 1 193 ? 21.989 0.958 -18.676 1.00 97.19 193 CYS A O 1
ATOM 1574 N N . ALA A 1 194 ? 21.513 3.147 -18.768 1.00 96.12 194 ALA A N 1
ATOM 1575 C CA . ALA A 1 194 ? 20.703 3.106 -19.979 1.00 96.12 194 ALA A CA 1
ATOM 1576 C C . ALA A 1 194 ? 21.533 3.180 -21.280 1.00 96.12 194 ALA A C 1
ATOM 1578 O O . ALA A 1 194 ? 20.955 3.078 -22.359 1.00 96.12 194 ALA A O 1
ATOM 1579 N N . GLY A 1 195 ? 22.858 3.365 -21.203 1.00 95.81 195 GLY A N 1
ATOM 1580 C CA . GLY A 1 195 ? 23.725 3.561 -22.372 1.00 95.81 195 GLY A CA 1
ATOM 1581 C C . GLY A 1 195 ? 23.571 4.927 -23.056 1.00 95.81 195 GLY A C 1
ATOM 1582 O O . GLY A 1 195 ? 23.974 5.085 -24.205 1.00 95.81 195 GLY A O 1
ATOM 1583 N N . LEU A 1 196 ? 22.985 5.911 -22.370 1.00 95.69 196 LEU A N 1
ATOM 1584 C CA . LEU A 1 196 ? 22.708 7.246 -22.898 1.00 95.69 196 LEU A CA 1
ATOM 1585 C C . LEU A 1 196 ? 23.879 8.200 -22.654 1.00 95.69 196 LEU A C 1
ATOM 1587 O O . LEU A 1 196 ? 24.479 8.207 -21.575 1.00 95.69 196 LEU A O 1
ATOM 1591 N N . LYS A 1 197 ? 24.171 9.052 -23.641 1.00 95.94 197 LYS A N 1
ATOM 1592 C CA . LYS A 1 197 ? 25.162 10.131 -23.524 1.00 95.94 197 LYS A CA 1
ATOM 1593 C C . LYS A 1 197 ? 24.469 11.459 -23.224 1.00 95.94 197 LYS A C 1
ATOM 1595 O O . LYS A 1 197 ? 23.279 11.626 -23.471 1.00 95.94 197 LYS A O 1
ATOM 1600 N N . ASP A 1 198 ? 25.234 12.452 -22.770 1.00 93.25 198 ASP A N 1
ATOM 1601 C CA . ASP A 1 198 ? 24.700 13.799 -22.497 1.00 93.25 198 ASP A CA 1
ATOM 1602 C C . ASP A 1 198 ? 24.086 14.462 -23.739 1.00 93.25 198 ASP A C 1
ATOM 1604 O O . ASP A 1 198 ? 23.135 15.232 -23.636 1.00 93.25 198 ASP A O 1
ATOM 1608 N N . SER A 1 199 ? 24.565 14.102 -24.932 1.00 93.81 199 SER A N 1
ATOM 1609 C CA . SER A 1 199 ? 23.992 14.547 -26.205 1.00 93.81 199 SER A CA 1
ATOM 1610 C C . SER A 1 199 ? 22.581 14.015 -26.478 1.00 93.81 199 SER A C 1
ATOM 1612 O O . SER A 1 199 ? 21.882 14.565 -27.325 1.00 93.81 199 SER A O 1
ATOM 1614 N N . ASP A 1 200 ? 22.159 12.938 -25.811 1.00 91.00 200 ASP A N 1
ATOM 1615 C CA . ASP A 1 200 ? 20.849 12.317 -26.028 1.00 91.00 200 ASP A CA 1
ATOM 1616 C C . ASP A 1 200 ? 19.752 12.932 -25.147 1.00 91.00 200 ASP A C 1
ATOM 1618 O O . ASP A 1 200 ? 18.572 12.722 -25.414 1.00 91.00 200 ASP A O 1
ATOM 1622 N N . ILE A 1 201 ? 20.118 13.762 -24.161 1.00 88.81 201 ILE A N 1
ATOM 1623 C CA . ILE A 1 201 ? 19.183 14.427 -23.237 1.00 88.81 201 ILE A CA 1
ATOM 1624 C C . ILE A 1 201 ? 18.127 15.231 -23.995 1.00 88.81 201 ILE A C 1
ATOM 1626 O O . ILE A 1 201 ? 16.939 15.125 -23.699 1.00 88.81 201 ILE A O 1
ATOM 1630 N N . GLU A 1 202 ? 18.546 16.010 -24.994 1.00 91.19 202 GLU A N 1
ATOM 1631 C CA . GLU A 1 202 ? 17.622 16.824 -25.792 1.00 91.19 202 GLU A CA 1
ATOM 1632 C C . GLU A 1 202 ? 16.680 15.958 -26.637 1.00 91.19 202 GLU A C 1
ATOM 1634 O O . GLU A 1 202 ? 15.524 16.316 -26.821 1.00 91.19 202 GLU A O 1
ATOM 1639 N N . LYS A 1 203 ? 17.121 14.774 -27.081 1.00 90.88 203 LYS A N 1
ATOM 1640 C CA . LYS A 1 203 ? 16.277 13.858 -27.865 1.00 90.88 203 LYS A CA 1
ATOM 1641 C C . LYS A 1 203 ? 15.216 13.168 -27.008 1.00 90.88 203 LYS A C 1
ATOM 1643 O O . LYS A 1 203 ? 14.157 12.821 -27.523 1.00 90.88 203 LYS A O 1
ATOM 1648 N N . ILE A 1 204 ? 15.504 12.945 -25.725 1.00 90.88 204 ILE A N 1
ATOM 1649 C CA . ILE A 1 204 ? 14.611 12.248 -24.785 1.00 90.88 204 ILE A CA 1
ATOM 1650 C C . ILE A 1 204 ? 13.497 13.169 -24.276 1.00 90.88 204 ILE A C 1
ATOM 1652 O O . ILE A 1 204 ? 12.436 12.683 -23.901 1.00 90.88 204 ILE A O 1
ATOM 1656 N N . LYS A 1 205 ? 13.683 14.496 -24.295 1.00 88.44 205 LYS A N 1
ATOM 1657 C CA . LYS A 1 205 ? 12.614 15.436 -23.909 1.00 88.44 205 LYS A CA 1
ATOM 1658 C C . LYS A 1 205 ? 11.357 15.273 -24.764 1.00 88.44 205 LYS A C 1
ATOM 1660 O O . LYS A 1 205 ? 10.255 15.356 -24.231 1.00 88.44 205 LYS A O 1
ATOM 1665 N N . ASP A 1 206 ? 11.543 14.997 -26.053 1.00 90.12 206 ASP A N 1
ATOM 1666 C CA . ASP A 1 206 ? 10.451 14.897 -27.023 1.00 90.12 206 ASP A CA 1
ATOM 1667 C C . ASP A 1 206 ? 10.025 13.449 -27.318 1.00 90.12 206 ASP A C 1
ATOM 1669 O O . ASP A 1 206 ? 9.019 13.233 -27.992 1.00 90.12 206 ASP A O 1
ATOM 1673 N N . ASN A 1 207 ? 10.762 12.445 -26.823 1.00 91.44 207 ASN A N 1
ATOM 1674 C CA . ASN A 1 207 ? 10.519 11.037 -27.142 1.00 91.44 207 ASN A CA 1
ATOM 1675 C C . ASN A 1 207 ? 10.461 10.163 -25.880 1.00 91.44 207 ASN A C 1
ATOM 1677 O O . ASN A 1 207 ? 11.389 10.208 -25.070 1.00 91.44 207 ASN A O 1
ATOM 1681 N N . PRO A 1 208 ? 9.433 9.306 -25.722 1.00 92.69 208 PRO A N 1
ATOM 1682 C CA . PRO A 1 208 ? 9.341 8.413 -24.574 1.00 92.69 208 PRO A CA 1
ATOM 1683 C C . PRO A 1 208 ? 10.515 7.430 -24.556 1.00 92.69 208 PRO A C 1
ATOM 1685 O O . PRO A 1 208 ? 10.797 6.747 -25.545 1.00 92.69 208 PRO A O 1
ATOM 1688 N N . PHE A 1 209 ? 11.184 7.338 -23.409 1.00 95.19 209 PHE A N 1
ATOM 1689 C CA . PHE A 1 209 ? 12.250 6.371 -23.177 1.00 95.19 209 PHE A CA 1
ATOM 1690 C C . PHE A 1 209 ? 11.667 5.046 -22.674 1.00 95.19 209 PHE A C 1
ATOM 1692 O O . PHE A 1 209 ? 10.895 5.014 -21.714 1.00 95.19 209 PHE A O 1
ATOM 1699 N N . VAL A 1 210 ? 12.075 3.936 -23.291 1.00 94.94 210 VAL A N 1
ATOM 1700 C CA . VAL A 1 210 ? 11.757 2.577 -22.837 1.00 94.94 210 VAL A CA 1
ATOM 1701 C C . VAL A 1 210 ? 13.061 1.878 -22.487 1.00 94.94 210 VAL A C 1
ATOM 1703 O O . VAL A 1 210 ? 13.987 1.822 -23.292 1.00 94.94 210 VAL A O 1
ATOM 1706 N N . CYS A 1 211 ? 13.154 1.348 -21.271 1.00 95.88 211 CYS A N 1
ATOM 1707 C CA . CYS A 1 211 ? 14.385 0.738 -20.803 1.00 95.88 211 CYS A CA 1
ATOM 1708 C C . CYS A 1 211 ? 14.661 -0.616 -21.451 1.00 95.88 211 CYS A C 1
ATOM 1710 O O . CYS A 1 211 ? 13.747 -1.354 -21.823 1.00 95.88 211 CYS A O 1
ATOM 1712 N N . ARG A 1 212 ? 15.942 -0.989 -21.479 1.00 93.88 212 ARG A N 1
ATOM 1713 C CA . ARG A 1 212 ? 16.402 -2.272 -22.010 1.00 93.88 212 ARG A CA 1
ATOM 1714 C C . ARG A 1 212 ? 15.710 -3.477 -21.363 1.00 93.88 212 ARG A C 1
ATOM 1716 O O . ARG A 1 212 ? 15.333 -4.393 -22.077 1.00 93.88 212 ARG A O 1
ATOM 1723 N N . LEU A 1 213 ? 15.442 -3.436 -20.054 1.00 93.62 213 LEU A N 1
ATOM 1724 C CA . LEU A 1 213 ? 14.699 -4.502 -19.366 1.00 93.62 213 LEU A CA 1
ATOM 1725 C C . LEU A 1 213 ? 13.266 -4.656 -19.899 1.00 93.62 213 LEU A C 1
ATOM 1727 O O . LEU A 1 213 ? 12.762 -5.770 -19.985 1.00 93.62 213 LEU A O 1
ATOM 1731 N N . CYS A 1 214 ? 12.590 -3.562 -20.254 1.00 94.06 214 CYS A N 1
ATOM 1732 C CA . CYS A 1 214 ? 11.252 -3.633 -20.847 1.00 94.06 214 CYS A CA 1
ATOM 1733 C C . CYS A 1 214 ? 11.293 -4.129 -22.293 1.00 94.06 214 CYS A C 1
ATOM 1735 O O . CYS A 1 214 ? 10.384 -4.851 -22.703 1.00 94.06 214 CYS A O 1
ATOM 1737 N N . ILE A 1 215 ? 12.345 -3.770 -23.034 1.00 91.38 215 ILE A N 1
ATOM 1738 C CA . ILE A 1 215 ? 12.593 -4.263 -24.393 1.00 91.38 215 ILE A CA 1
ATOM 1739 C C . ILE A 1 215 ? 12.847 -5.778 -24.360 1.00 91.38 215 ILE A C 1
ATOM 1741 O O . ILE A 1 215 ? 12.136 -6.534 -25.006 1.00 91.38 215 ILE A O 1
ATOM 1745 N N . GLU A 1 216 ? 13.788 -6.257 -23.549 1.00 91.44 216 GLU A N 1
ATOM 1746 C CA . GLU A 1 216 ? 14.137 -7.685 -23.484 1.00 91.44 216 GLU A CA 1
ATOM 1747 C C . GLU A 1 216 ? 12.975 -8.566 -22.999 1.00 91.44 216 GLU A C 1
ATOM 1749 O O . GLU A 1 216 ? 12.822 -9.698 -23.449 1.00 91.44 216 GLU A O 1
ATOM 1754 N N . ASN A 1 217 ? 12.116 -8.043 -22.120 1.00 89.62 217 ASN A N 1
ATOM 1755 C CA . ASN A 1 217 ? 10.959 -8.778 -21.607 1.00 89.62 217 ASN A CA 1
ATOM 1756 C C . ASN A 1 217 ? 9.705 -8.676 -22.497 1.00 89.62 217 ASN A C 1
ATOM 1758 O O . ASN A 1 217 ? 8.638 -9.113 -22.065 1.00 89.62 217 ASN A O 1
ATOM 1762 N N . ASN A 1 218 ? 9.797 -8.092 -23.703 1.00 84.69 218 ASN A N 1
ATOM 1763 C CA . ASN A 1 218 ? 8.652 -7.852 -24.597 1.00 84.69 218 ASN A CA 1
ATOM 1764 C C . ASN A 1 218 ? 7.467 -7.177 -23.888 1.00 84.69 218 ASN A C 1
ATOM 1766 O O . ASN A 1 218 ? 6.302 -7.455 -24.170 1.00 84.69 218 ASN A O 1
ATOM 1770 N N . LEU A 1 219 ? 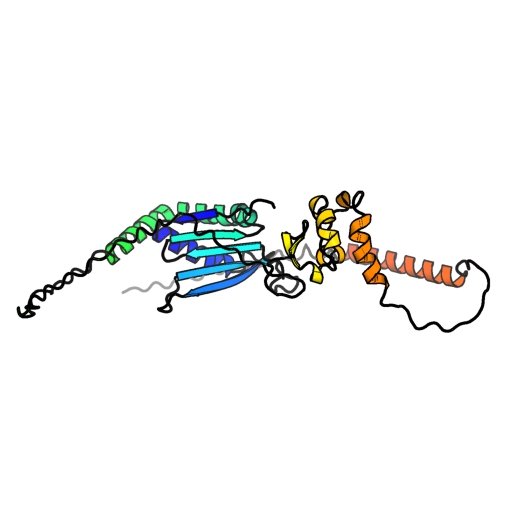7.753 -6.285 -22.937 1.00 75.19 219 LEU A N 1
ATOM 1771 C CA . LEU A 1 219 ? 6.703 -5.575 -22.213 1.00 75.19 219 LEU A CA 1
ATOM 1772 C C . LEU A 1 219 ? 6.114 -4.430 -23.039 1.00 75.19 219 LEU A C 1
ATOM 1774 O O . LEU A 1 219 ? 5.158 -3.816 -22.586 1.00 75.19 219 LEU A O 1
ATOM 1778 N N . TYR A 1 220 ? 6.661 -4.122 -24.216 1.00 70.56 220 TYR A N 1
ATOM 1779 C CA . TYR A 1 220 ? 6.212 -3.019 -25.057 1.00 70.56 220 TYR A CA 1
ATOM 1780 C C . TYR A 1 220 ? 5.070 -3.442 -25.997 1.00 70.56 220 TYR A C 1
ATOM 1782 O O . TYR A 1 220 ? 5.193 -4.396 -26.763 1.00 70.56 220 TYR A O 1
ATOM 1790 N N . SER A 1 221 ? 3.962 -2.696 -25.977 1.00 59.84 221 SER A N 1
ATOM 1791 C CA . SER A 1 221 ? 2.913 -2.803 -26.998 1.00 59.84 221 SER A CA 1
ATOM 1792 C C . SER A 1 221 ? 3.424 -2.214 -28.319 1.00 59.84 221 SER A C 1
ATOM 1794 O O . SER A 1 221 ? 3.973 -1.112 -28.348 1.00 59.84 221 SER A O 1
ATOM 1796 N N . THR A 1 222 ? 3.232 -2.930 -29.425 1.00 57.22 222 THR A N 1
ATOM 1797 C CA . THR A 1 222 ? 3.778 -2.643 -30.768 1.00 57.22 222 THR A CA 1
ATOM 1798 C C . THR A 1 222 ? 3.379 -1.290 -31.381 1.00 57.22 222 THR A C 1
ATOM 1800 O O . THR A 1 222 ? 3.948 -0.890 -32.394 1.00 57.22 222 THR A O 1
ATOM 1803 N N . GLU A 1 223 ? 2.449 -0.547 -30.779 1.00 59.28 223 GLU A N 1
ATOM 1804 C CA . GLU A 1 223 ? 1.908 0.708 -31.323 1.00 59.28 223 GLU A CA 1
ATOM 1805 C C . GLU A 1 223 ? 2.864 1.915 -31.223 1.00 59.28 223 GLU A C 1
ATOM 1807 O O . GLU A 1 223 ? 2.709 2.876 -31.971 1.00 59.28 223 GLU A O 1
ATOM 1812 N N . ILE A 1 224 ? 3.895 1.876 -30.369 1.00 56.31 224 ILE A N 1
ATOM 1813 C CA . ILE A 1 224 ? 4.783 3.037 -30.120 1.00 56.31 224 ILE A CA 1
ATOM 1814 C C . ILE A 1 224 ? 5.992 3.086 -31.088 1.00 56.31 224 ILE A C 1
ATOM 1816 O O . ILE A 1 224 ? 6.660 4.110 -31.229 1.00 56.31 224 ILE A O 1
ATOM 1820 N N . VAL A 1 225 ? 6.281 1.997 -31.809 1.00 50.81 225 VAL A N 1
ATOM 1821 C CA . VAL A 1 225 ? 7.581 1.795 -32.484 1.00 50.81 225 VAL A CA 1
ATOM 1822 C C . VAL A 1 225 ? 7.732 2.556 -33.812 1.00 50.81 225 VAL A C 1
ATOM 1824 O O . VAL A 1 225 ? 8.854 2.769 -34.264 1.00 50.81 225 VAL A O 1
ATOM 1827 N N . HIS A 1 226 ? 6.654 3.043 -34.429 1.00 47.66 226 HIS A N 1
ATOM 1828 C CA . HIS A 1 226 ? 6.745 3.590 -35.791 1.00 47.66 226 HIS A CA 1
ATOM 1829 C C . HIS A 1 226 ? 7.417 4.971 -35.918 1.00 47.66 226 HIS A C 1
ATOM 1831 O O . HIS A 1 226 ? 7.757 5.352 -37.034 1.00 47.66 226 HIS A O 1
ATOM 1837 N N . ASN A 1 227 ? 7.684 5.687 -34.817 1.00 47.75 227 ASN A N 1
ATOM 1838 C CA . ASN A 1 227 ? 8.225 7.055 -34.887 1.00 47.75 227 ASN A CA 1
ATOM 1839 C C . ASN A 1 227 ? 9.648 7.239 -34.312 1.00 47.75 227 ASN A C 1
ATOM 1841 O O . ASN A 1 227 ? 10.253 8.279 -34.557 1.00 47.75 227 ASN A O 1
ATOM 1845 N N . ASN A 1 228 ? 10.222 6.253 -33.602 1.00 53.88 228 ASN A N 1
ATOM 1846 C CA . ASN A 1 228 ? 11.397 6.481 -32.730 1.00 53.88 228 ASN A CA 1
ATOM 1847 C C . ASN A 1 228 ? 12.668 5.689 -33.086 1.00 53.88 228 ASN A C 1
ATOM 1849 O O . ASN A 1 228 ? 13.577 5.539 -32.262 1.00 53.88 228 ASN A O 1
ATOM 1853 N N . THR A 1 229 ? 12.785 5.213 -34.325 1.00 50.62 229 THR A N 1
ATOM 1854 C CA . THR A 1 229 ? 13.901 4.369 -34.787 1.00 50.62 229 THR A CA 1
ATOM 1855 C C . THR A 1 229 ? 15.279 5.032 -34.607 1.00 50.62 229 THR A C 1
ATOM 1857 O O . THR A 1 229 ? 16.273 4.343 -34.422 1.00 50.62 229 THR A O 1
ATOM 1860 N N . SER A 1 230 ? 15.377 6.367 -34.563 1.00 49.91 230 SER A N 1
ATOM 1861 C CA . SER A 1 230 ? 16.678 7.057 -34.489 1.00 49.91 230 SER A CA 1
ATOM 1862 C C . SER A 1 230 ? 17.349 7.079 -33.104 1.00 49.91 230 SER A C 1
ATOM 1864 O O . SER A 1 230 ? 18.554 7.325 -33.048 1.00 49.91 230 SER A O 1
ATOM 1866 N N . VAL A 1 231 ? 16.625 6.866 -31.997 1.00 55.69 231 VAL A N 1
ATOM 1867 C CA . VAL A 1 231 ? 17.202 6.916 -30.629 1.00 55.69 231 VAL A CA 1
ATOM 1868 C C . VAL A 1 231 ? 17.413 5.510 -30.065 1.00 55.69 231 VAL A C 1
ATOM 1870 O O . VAL A 1 231 ? 18.437 5.244 -29.441 1.00 55.69 231 VAL A O 1
ATOM 1873 N N . ASN A 1 232 ? 16.506 4.578 -30.367 1.00 56.41 232 ASN A N 1
ATOM 1874 C CA . ASN A 1 232 ? 16.612 3.196 -29.893 1.00 56.41 232 ASN A CA 1
ATOM 1875 C C . ASN A 1 232 ? 17.646 2.370 -30.677 1.00 56.41 232 ASN A C 1
ATOM 1877 O O . ASN A 1 232 ? 18.241 1.452 -30.112 1.00 56.41 232 ASN A O 1
ATOM 1881 N N . ASN A 1 233 ? 17.943 2.733 -31.931 1.00 51.72 233 ASN A N 1
ATOM 1882 C CA . ASN A 1 233 ? 18.973 2.043 -32.714 1.00 51.72 233 ASN A CA 1
ATOM 1883 C C . ASN A 1 233 ? 20.381 2.192 -32.114 1.00 51.72 233 ASN A C 1
ATOM 1885 O O . ASN A 1 233 ? 21.169 1.263 -32.222 1.00 51.72 233 ASN A O 1
ATOM 1889 N N . ALA A 1 234 ? 20.682 3.275 -31.385 1.00 49.41 234 ALA A N 1
ATOM 1890 C CA . ALA A 1 234 ? 21.979 3.424 -30.716 1.00 49.41 234 ALA A CA 1
ATOM 1891 C C . ALA A 1 234 ? 22.203 2.389 -29.593 1.00 49.41 234 ALA A C 1
ATOM 1893 O O . ALA A 1 234 ? 23.342 2.038 -29.304 1.00 49.41 234 ALA A O 1
ATOM 1894 N N . VAL A 1 235 ? 21.132 1.877 -28.975 1.00 51.12 235 VAL A N 1
ATOM 1895 C CA . VAL A 1 235 ? 21.205 0.823 -27.945 1.00 51.12 235 VAL A CA 1
ATOM 1896 C C . VAL A 1 235 ? 21.214 -0.572 -28.583 1.00 51.12 235 VAL A C 1
ATOM 1898 O O . VAL A 1 235 ? 21.880 -1.473 -28.074 1.00 51.12 235 VAL A O 1
ATOM 1901 N N . ILE A 1 236 ? 20.526 -0.747 -29.717 1.00 52.12 236 ILE A N 1
ATOM 1902 C CA . ILE A 1 236 ? 20.513 -2.009 -30.476 1.00 52.12 236 ILE A CA 1
ATOM 1903 C C . ILE A 1 236 ? 21.855 -2.252 -31.192 1.00 52.12 236 ILE A C 1
ATOM 1905 O O . ILE A 1 236 ? 22.338 -3.386 -31.188 1.00 52.12 236 ILE A O 1
ATOM 1909 N N . ASP A 1 237 ? 22.508 -1.207 -31.711 1.00 40.91 237 ASP A N 1
ATOM 1910 C CA . ASP A 1 237 ? 23.817 -1.318 -32.374 1.00 40.91 237 ASP A CA 1
ATOM 1911 C C . ASP A 1 237 ? 24.953 -1.657 -31.390 1.00 40.91 237 ASP A C 1
ATOM 1913 O O . ASP A 1 237 ? 25.894 -2.358 -31.752 1.00 40.91 237 ASP A O 1
ATOM 1917 N N . ILE A 1 238 ? 24.856 -1.253 -30.115 1.00 48.97 238 ILE A N 1
ATOM 1918 C CA . ILE A 1 238 ? 25.837 -1.627 -29.075 1.00 48.97 238 ILE A CA 1
ATOM 1919 C C . ILE A 1 238 ? 25.716 -3.114 -28.692 1.00 48.97 238 ILE A C 1
ATOM 1921 O O . ILE A 1 238 ? 26.701 -3.731 -28.293 1.00 48.97 238 ILE A O 1
ATOM 1925 N N . LEU A 1 239 ? 24.541 -3.725 -28.865 1.00 43.53 239 LEU A N 1
ATOM 1926 C CA . LEU A 1 239 ? 24.317 -5.147 -28.581 1.00 43.53 239 LEU A CA 1
ATOM 1927 C C . LEU A 1 239 ? 24.834 -6.099 -29.668 1.00 43.53 239 LEU A C 1
ATOM 1929 O O . LEU A 1 239 ? 24.938 -7.296 -29.413 1.00 43.53 239 LEU A O 1
ATOM 1933 N N . HIS A 1 240 ? 25.193 -5.582 -30.843 1.00 45.12 240 HIS A N 1
ATOM 1934 C CA . HIS A 1 240 ? 25.747 -6.367 -31.952 1.00 45.12 240 HIS A CA 1
ATOM 1935 C C . HIS A 1 240 ? 27.278 -6.264 -32.090 1.00 45.12 240 HIS A C 1
ATOM 1937 O O . HIS A 1 240 ? 27.840 -6.806 -33.040 1.00 45.12 240 HIS A O 1
ATOM 1943 N N . LEU A 1 241 ? 27.975 -5.605 -31.155 1.00 42.47 241 LEU A N 1
ATOM 1944 C CA . LEU A 1 241 ? 29.419 -5.337 -31.253 1.00 42.47 241 LEU A CA 1
ATOM 1945 C C . LEU A 1 241 ? 30.332 -6.289 -30.455 1.00 42.47 241 LEU A C 1
ATOM 1947 O O . LEU A 1 241 ? 31.545 -6.186 -30.599 1.00 42.47 241 LEU A O 1
ATOM 1951 N N . ASP A 1 242 ? 29.788 -7.250 -29.699 1.00 39.00 242 ASP A N 1
ATOM 1952 C CA . ASP A 1 242 ? 30.582 -8.181 -28.865 1.00 39.00 242 ASP A CA 1
ATOM 1953 C C . ASP A 1 242 ? 30.692 -9.621 -29.426 1.00 39.00 242 ASP A C 1
ATOM 1955 O O . ASP A 1 242 ? 31.001 -10.567 -28.703 1.00 39.00 242 ASP A O 1
ATOM 1959 N N . GLN A 1 243 ? 30.488 -9.807 -30.737 1.00 41.69 243 GLN A N 1
ATOM 1960 C CA . GLN A 1 243 ? 30.785 -11.069 -31.445 1.00 41.69 243 GLN A CA 1
ATOM 1961 C C . GLN A 1 243 ? 31.597 -10.865 -32.737 1.00 41.69 243 GLN A C 1
ATOM 1963 O O . GLN A 1 243 ? 31.311 -11.474 -33.765 1.00 41.69 243 GLN A O 1
ATOM 1968 N N . GLN A 1 244 ? 32.634 -10.023 -32.713 1.00 38.47 244 GLN A N 1
ATOM 1969 C CA . GLN A 1 244 ? 33.660 -10.070 -33.761 1.00 38.47 244 GLN A CA 1
ATOM 1970 C C . GLN A 1 244 ? 34.846 -10.916 -33.297 1.00 38.47 244 GLN A C 1
ATOM 1972 O O . GLN A 1 244 ? 35.720 -10.459 -32.561 1.00 38.47 244 GLN A O 1
ATOM 1977 N N . GLU A 1 245 ? 34.859 -12.171 -33.750 1.00 51.00 245 GLU A N 1
ATOM 1978 C CA . GLU A 1 245 ? 36.065 -12.995 -33.782 1.00 51.00 245 GLU A CA 1
ATOM 1979 C C . GLU A 1 245 ? 37.161 -12.303 -34.616 1.00 51.00 245 GLU A C 1
ATOM 1981 O O . GLU A 1 245 ? 36.860 -11.611 -35.597 1.00 51.00 245 GLU A O 1
ATOM 1986 N N . PRO A 1 246 ? 38.444 -12.458 -34.244 1.00 44.34 246 PRO A N 1
ATOM 1987 C CA . PRO A 1 246 ? 39.537 -11.788 -34.926 1.00 44.34 246 PRO A CA 1
ATOM 1988 C C . PRO A 1 246 ? 39.676 -12.285 -36.369 1.00 44.34 246 PRO A C 1
ATOM 1990 O O . PRO A 1 246 ? 39.775 -13.481 -36.645 1.00 44.34 246 PRO A O 1
ATOM 1993 N N . ALA A 1 247 ? 39.715 -11.314 -37.281 1.00 37.09 247 ALA A N 1
ATOM 1994 C CA . ALA A 1 247 ? 39.884 -11.494 -38.711 1.00 37.09 247 ALA A CA 1
ATOM 1995 C C . ALA A 1 247 ? 41.070 -12.413 -39.043 1.00 37.09 247 ALA A C 1
ATOM 1997 O O . ALA A 1 247 ? 42.224 -12.093 -38.757 1.00 37.09 247 ALA A O 1
ATOM 1998 N N . THR A 1 248 ? 40.771 -13.523 -39.719 1.00 37.06 248 THR A N 1
ATOM 1999 C CA . THR A 1 248 ? 41.752 -14.251 -40.525 1.00 37.06 248 THR A CA 1
ATOM 2000 C C . THR A 1 248 ? 41.382 -14.038 -41.989 1.00 37.06 248 THR A C 1
ATOM 2002 O O . THR A 1 248 ? 40.279 -14.366 -42.422 1.00 37.06 248 THR A O 1
ATOM 2005 N N . GLU A 1 249 ? 42.288 -13.415 -42.734 1.00 50.94 249 GLU A N 1
ATOM 2006 C CA . GLU A 1 249 ? 42.189 -13.190 -44.172 1.00 50.94 249 GLU A CA 1
ATOM 2007 C C . GLU A 1 249 ? 42.129 -14.526 -44.930 1.00 50.94 249 GLU A C 1
ATOM 2009 O O . GLU A 1 249 ? 43.066 -15.311 -44.814 1.00 50.94 249 GLU A O 1
ATOM 2014 N N . LEU A 1 250 ? 41.102 -14.758 -45.763 1.00 39.59 250 LEU A N 1
ATOM 2015 C CA . LEU A 1 250 ? 41.284 -15.334 -47.105 1.00 39.59 250 LEU A CA 1
ATOM 2016 C C . LEU A 1 250 ? 40.010 -15.304 -47.978 1.00 39.59 250 LEU A C 1
ATOM 2018 O O . LEU A 1 250 ? 38.953 -15.792 -47.603 1.00 39.59 250 LEU A O 1
ATOM 2022 N N . SER A 1 251 ? 40.216 -14.808 -49.202 1.00 43.44 251 SER A N 1
ATOM 2023 C CA . SER A 1 251 ? 39.566 -15.151 -50.482 1.00 43.44 251 SER A CA 1
ATOM 2024 C C . SER A 1 251 ? 38.048 -15.001 -50.692 1.00 43.44 251 SER A C 1
ATOM 2026 O O . SER A 1 251 ? 37.221 -15.750 -50.192 1.00 43.44 251 SER A O 1
ATOM 2028 N N . LYS A 1 252 ? 37.762 -14.095 -51.637 1.00 47.66 252 LYS A N 1
ATOM 2029 C CA . LYS A 1 252 ? 36.668 -14.083 -52.620 1.00 47.66 252 LYS A CA 1
ATOM 2030 C C . LYS A 1 252 ? 36.252 -15.489 -53.087 1.00 47.66 252 LYS A C 1
ATOM 2032 O O . LYS A 1 252 ? 37.105 -16.193 -53.614 1.00 47.66 252 LYS A O 1
ATOM 2037 N N . ASP A 1 253 ? 34.958 -15.812 -53.023 1.00 40.91 253 ASP A N 1
ATOM 2038 C CA . ASP A 1 253 ? 34.169 -16.237 -54.192 1.00 40.91 253 ASP A CA 1
ATOM 2039 C C . ASP A 1 253 ? 32.677 -16.484 -53.868 1.00 40.91 253 ASP A C 1
ATOM 2041 O O . ASP A 1 253 ? 32.329 -17.149 -52.902 1.00 40.91 253 ASP A O 1
ATOM 2045 N N . LYS A 1 254 ? 31.838 -15.933 -54.756 1.00 44.16 254 LYS A N 1
ATOM 2046 C CA . LYS A 1 254 ? 30.528 -16.386 -55.267 1.00 44.16 254 LYS A CA 1
ATOM 2047 C C . LYS A 1 254 ? 29.424 -16.881 -54.318 1.00 44.16 254 LYS A C 1
ATOM 2049 O O . LYS A 1 254 ? 29.437 -18.002 -53.825 1.00 44.16 254 LYS A O 1
ATOM 2054 N N . ASP A 1 255 ? 28.349 -16.090 -54.332 1.00 49.38 255 ASP A N 1
ATOM 2055 C CA . ASP A 1 255 ? 26.960 -16.489 -54.107 1.00 49.38 255 ASP A CA 1
ATOM 2056 C C . ASP A 1 255 ? 26.593 -17.800 -54.823 1.00 49.38 255 ASP A C 1
ATOM 2058 O O . ASP A 1 255 ? 26.518 -17.863 -56.055 1.00 49.38 255 ASP A O 1
ATOM 2062 N N . GLN A 1 256 ? 26.271 -18.828 -54.039 1.00 46.19 256 GLN A N 1
ATOM 2063 C CA . GLN A 1 256 ? 25.372 -19.902 -54.444 1.00 46.19 256 GLN A CA 1
ATOM 2064 C C . GLN A 1 256 ? 24.353 -20.138 -53.331 1.00 46.19 256 GLN A C 1
ATOM 2066 O O . GLN A 1 256 ? 24.666 -20.636 -52.255 1.00 46.19 256 GLN A O 1
ATOM 2071 N N . SER A 1 257 ? 23.112 -19.752 -53.625 1.00 50.44 257 SER A N 1
ATOM 2072 C CA . SER A 1 257 ? 21.920 -20.151 -52.887 1.00 50.44 257 SER A CA 1
ATOM 2073 C C . SER A 1 257 ? 21.715 -21.653 -53.087 1.00 50.44 257 SER A C 1
ATOM 2075 O O . SER A 1 257 ? 21.296 -22.097 -54.157 1.00 50.44 257 SER A O 1
ATOM 2077 N N . THR A 1 258 ? 22.062 -22.445 -52.079 1.00 51.97 258 THR A N 1
ATOM 2078 C CA . THR A 1 258 ? 21.771 -23.878 -52.040 1.00 51.97 258 THR A CA 1
ATOM 2079 C C . THR A 1 258 ? 20.342 -24.070 -51.548 1.00 51.97 258 THR A C 1
ATOM 2081 O O . THR A 1 258 ? 20.008 -23.722 -50.416 1.00 51.97 258 THR A O 1
ATOM 2084 N N . GLN A 1 259 ? 19.478 -24.603 -52.414 1.00 69.75 259 GLN A N 1
ATOM 2085 C CA . GLN A 1 259 ? 18.189 -25.132 -51.978 1.00 69.75 259 GLN A CA 1
ATOM 2086 C C . GLN A 1 259 ? 18.404 -26.385 -51.114 1.00 69.75 259 GLN A C 1
ATOM 2088 O O . GLN A 1 259 ? 19.365 -27.119 -51.369 1.00 69.75 259 GLN A O 1
ATOM 2093 N N . PRO A 1 260 ? 17.523 -26.644 -50.128 1.00 74.50 260 PRO A N 1
ATOM 2094 C CA . PRO A 1 260 ? 17.597 -27.841 -49.303 1.00 74.50 260 PRO A CA 1
ATOM 2095 C C . PRO A 1 260 ? 17.575 -29.089 -50.180 1.00 74.50 260 PRO A C 1
ATOM 2097 O O . PRO A 1 260 ? 16.776 -29.199 -51.114 1.00 74.50 260 PRO A O 1
ATOM 2100 N N . THR A 1 261 ? 18.459 -30.027 -49.877 1.00 87.31 261 THR A N 1
ATOM 2101 C CA . THR A 1 261 ? 18.509 -31.324 -50.550 1.00 87.31 261 THR A CA 1
ATOM 2102 C C . THR A 1 261 ? 17.237 -32.131 -50.262 1.00 87.31 261 THR A C 1
ATOM 2104 O O . THR A 1 261 ? 16.530 -31.899 -49.280 1.00 87.31 261 THR A O 1
ATOM 2107 N N . GLU A 1 262 ? 16.914 -33.098 -51.124 1.00 86.94 262 GLU A N 1
ATOM 2108 C CA . GLU A 1 262 ? 15.710 -33.932 -50.973 1.00 86.94 262 GLU A CA 1
ATOM 2109 C C . GLU A 1 262 ? 15.678 -34.685 -49.626 1.00 86.94 262 GLU A C 1
ATOM 2111 O O . GLU A 1 262 ? 14.608 -34.915 -49.059 1.00 86.94 262 GLU A O 1
ATOM 2116 N N . ASP A 1 263 ? 16.848 -35.007 -49.073 1.00 84.25 263 ASP A N 1
ATOM 2117 C CA . ASP A 1 263 ? 16.964 -35.658 -47.769 1.00 84.25 263 ASP A CA 1
ATOM 2118 C C . ASP A 1 263 ? 16.707 -34.683 -46.607 1.00 84.25 263 ASP A C 1
ATOM 2120 O O . ASP A 1 263 ? 16.041 -35.046 -45.636 1.00 84.25 263 ASP A O 1
ATOM 2124 N N . GLU A 1 264 ? 17.112 -33.415 -46.728 1.00 85.06 264 GLU A N 1
ATOM 2125 C CA . GLU A 1 264 ? 16.769 -32.366 -45.755 1.00 85.06 264 GLU A CA 1
ATOM 2126 C C . GLU A 1 264 ? 15.267 -32.048 -45.780 1.00 85.06 264 GLU A C 1
ATOM 2128 O O . GLU A 1 264 ? 14.639 -31.886 -44.732 1.00 85.06 264 GLU A O 1
ATOM 2133 N N . MET A 1 265 ? 14.657 -32.055 -46.968 1.00 87.75 265 MET A N 1
ATOM 2134 C CA . MET A 1 265 ? 13.206 -31.938 -47.142 1.00 87.75 265 MET A CA 1
ATOM 2135 C C . MET A 1 265 ? 12.438 -33.080 -46.451 1.00 87.75 265 MET A C 1
ATOM 2137 O O . MET A 1 265 ? 11.405 -32.829 -45.823 1.00 87.75 265 MET A O 1
ATOM 2141 N N . LYS A 1 266 ? 12.939 -34.324 -46.509 1.00 87.25 266 LYS A N 1
ATOM 2142 C CA . LYS A 1 266 ? 12.323 -35.480 -45.823 1.00 87.25 266 LYS A CA 1
ATOM 2143 C C . LYS A 1 266 ? 12.411 -35.366 -44.302 1.00 87.25 266 LYS A C 1
ATOM 2145 O O . LYS A 1 266 ? 11.432 -35.668 -43.621 1.00 87.25 266 LYS A O 1
ATOM 2150 N N . ILE A 1 267 ? 13.530 -34.871 -43.771 1.00 84.75 267 ILE A N 1
ATOM 2151 C CA . ILE A 1 267 ? 13.695 -34.631 -42.327 1.00 84.75 267 ILE A CA 1
ATOM 2152 C C . ILE A 1 267 ? 12.714 -33.553 -41.841 1.00 84.75 267 ILE A C 1
ATOM 2154 O O . ILE A 1 267 ? 12.074 -33.718 -40.801 1.00 84.75 267 ILE A O 1
ATOM 2158 N N . ILE A 1 268 ? 12.536 -32.475 -42.612 1.00 80.81 268 ILE A N 1
ATOM 2159 C CA . ILE A 1 268 ? 11.582 -31.408 -42.278 1.00 80.81 268 ILE A CA 1
ATOM 2160 C C . ILE A 1 268 ? 10.139 -31.941 -42.277 1.00 80.81 268 ILE A C 1
ATOM 2162 O O . ILE A 1 268 ? 9.394 -31.671 -41.335 1.00 80.81 268 ILE A O 1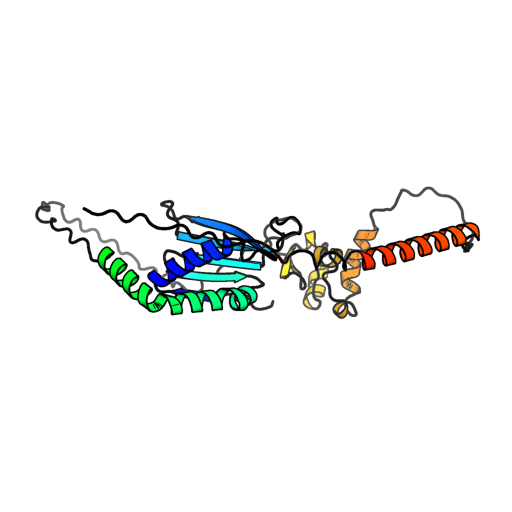
ATOM 2166 N N . GLN A 1 269 ? 9.748 -32.747 -43.271 1.00 85.44 269 GLN A N 1
ATOM 2167 C CA . GLN A 1 269 ? 8.407 -33.347 -43.317 1.00 85.44 269 GLN A CA 1
ATOM 2168 C C . GLN A 1 269 ? 8.153 -34.330 -42.165 1.00 85.44 269 GLN A C 1
ATOM 2170 O O . GLN A 1 269 ? 7.073 -34.312 -41.575 1.00 85.44 269 GLN A O 1
ATOM 2175 N N . GLN A 1 270 ? 9.148 -35.138 -41.791 1.00 86.81 270 GLN A N 1
ATOM 2176 C CA . GLN A 1 270 ? 9.024 -36.073 -40.672 1.00 86.81 270 GLN A CA 1
ATOM 2177 C C . GLN A 1 270 ? 8.846 -35.343 -39.331 1.00 86.81 270 GLN A C 1
ATOM 2179 O O . GLN A 1 270 ? 8.038 -35.760 -38.500 1.00 86.81 270 GLN A O 1
ATOM 2184 N N . ASN A 1 271 ? 9.535 -34.215 -39.138 1.00 77.56 271 ASN A N 1
ATOM 2185 C CA . ASN A 1 271 ? 9.403 -33.403 -37.927 1.00 77.56 271 ASN A CA 1
ATOM 2186 C C . ASN A 1 271 ? 8.030 -32.721 -37.816 1.00 77.56 271 ASN A C 1
ATOM 2188 O O . ASN A 1 271 ? 7.490 -32.633 -36.715 1.00 77.56 271 ASN A O 1
ATOM 2192 N N . ILE A 1 272 ? 7.430 -32.296 -38.933 1.00 80.94 272 ILE A N 1
ATOM 2193 C CA . ILE A 1 272 ? 6.067 -31.735 -38.946 1.00 80.94 272 ILE A CA 1
ATOM 2194 C C . ILE A 1 272 ? 5.044 -32.797 -38.516 1.00 80.94 272 ILE A C 1
ATOM 2196 O O . ILE A 1 272 ? 4.180 -32.526 -37.683 1.00 80.94 272 ILE A O 1
ATOM 2200 N N . GLN A 1 273 ? 5.195 -34.034 -38.995 1.00 78.44 273 GLN A N 1
ATOM 2201 C CA . GLN A 1 273 ? 4.268 -35.123 -38.685 1.00 78.44 273 GLN A CA 1
ATOM 2202 C C . GLN A 1 273 ? 4.293 -35.525 -37.195 1.00 78.44 273 GLN A C 1
ATOM 2204 O O . GLN A 1 273 ? 3.250 -35.844 -36.625 1.00 78.44 273 GLN A O 1
ATOM 2209 N N . ILE A 1 274 ? 5.457 -35.439 -36.535 1.00 76.69 274 ILE A N 1
ATOM 2210 C CA . ILE A 1 274 ? 5.607 -35.701 -35.089 1.00 76.69 274 ILE A CA 1
ATOM 2211 C C . ILE A 1 274 ? 4.856 -34.653 -34.246 1.00 76.69 274 ILE A C 1
ATOM 2213 O O . ILE A 1 274 ? 4.243 -34.988 -33.225 1.00 76.69 274 ILE A O 1
ATOM 2217 N N . VAL A 1 275 ? 4.862 -33.387 -34.675 1.00 69.62 275 VAL A N 1
ATOM 2218 C CA . VAL A 1 275 ? 4.184 -32.284 -33.970 1.00 69.62 275 VAL A CA 1
ATOM 2219 C C . VAL A 1 275 ? 2.657 -32.425 -34.039 1.00 69.62 275 VAL A C 1
ATOM 2221 O O . VAL A 1 275 ? 1.969 -32.188 -33.040 1.00 69.62 275 VAL A O 1
ATOM 2224 N N . GLU A 1 276 ? 2.116 -32.887 -35.168 1.00 71.25 276 GLU A N 1
ATOM 2225 C CA . GLU A 1 276 ? 0.673 -33.123 -35.331 1.00 71.25 276 GLU A CA 1
ATOM 2226 C C . GLU A 1 276 ? 0.171 -34.305 -34.484 1.00 71.25 276 GLU A C 1
ATOM 2228 O O . GLU A 1 276 ? -0.897 -34.224 -33.865 1.00 71.25 276 GLU A O 1
ATOM 2233 N N . THR A 1 277 ? 0.964 -35.377 -34.365 1.00 69.38 277 THR A N 1
ATOM 2234 C CA . THR A 1 277 ? 0.612 -36.518 -33.503 1.00 69.38 277 THR A CA 1
ATOM 2235 C C . THR A 1 277 ? 0.612 -36.162 -32.018 1.00 69.38 277 THR A C 1
ATOM 2237 O O . THR A 1 277 ? -0.292 -36.577 -31.295 1.00 69.38 277 THR A O 1
ATOM 2240 N N . ASN A 1 278 ? 1.551 -35.331 -31.560 1.00 58.97 278 ASN A N 1
ATOM 2241 C CA . ASN A 1 278 ? 1.604 -34.918 -30.154 1.00 58.97 278 ASN A CA 1
ATOM 2242 C C . ASN A 1 278 ? 0.482 -33.935 -29.790 1.00 58.97 278 ASN A C 1
ATOM 2244 O O . ASN A 1 278 ? -0.027 -33.974 -28.672 1.00 58.97 278 ASN A O 1
ATOM 2248 N N . SER A 1 279 ? 0.034 -33.112 -30.741 1.00 52.06 279 SER A N 1
ATOM 2249 C CA . SER A 1 279 ? -1.086 -32.182 -30.534 1.00 52.06 279 SER A CA 1
ATOM 2250 C C . SER A 1 279 ? -2.435 -32.898 -30.385 1.00 52.06 279 SER A C 1
ATOM 2252 O O . SER A 1 279 ? -3.332 -32.394 -29.715 1.00 52.06 279 SER A O 1
ATOM 2254 N N . SER A 1 280 ? -2.575 -34.099 -30.955 1.00 49.81 280 SER A N 1
ATOM 2255 C CA . SER A 1 280 ? -3.808 -34.894 -30.863 1.00 49.81 280 SER A CA 1
ATOM 2256 C C . SER A 1 280 ? -3.922 -35.686 -29.553 1.00 49.81 280 SER A C 1
ATOM 2258 O O . SER A 1 280 ? -5.030 -35.932 -29.084 1.00 49.81 280 SER A O 1
ATOM 2260 N N . ILE A 1 281 ? -2.794 -36.050 -28.931 1.00 50.03 281 ILE A N 1
ATOM 2261 C CA . ILE A 1 281 ? -2.758 -36.826 -27.675 1.00 50.03 281 ILE A CA 1
ATOM 2262 C C . ILE A 1 281 ? -3.196 -35.970 -26.474 1.00 50.03 281 ILE A C 1
ATOM 2264 O O . ILE A 1 281 ? -3.869 -36.464 -25.570 1.00 50.03 281 ILE A O 1
ATOM 2268 N N . VAL A 1 282 ? -2.900 -34.666 -26.498 1.00 47.06 282 VAL A N 1
ATOM 2269 C CA . VAL A 1 282 ? -3.228 -33.736 -25.402 1.00 47.06 282 VAL A CA 1
ATOM 2270 C C . VAL A 1 282 ? -4.739 -33.478 -25.280 1.00 47.06 282 VAL A C 1
ATOM 2272 O O . VAL A 1 282 ? -5.232 -33.224 -24.186 1.00 47.06 282 VAL A O 1
ATOM 2275 N N . ILE A 1 283 ? -5.512 -33.614 -26.364 1.00 47.72 283 ILE A N 1
ATOM 2276 C CA . ILE A 1 283 ? -6.958 -33.316 -26.356 1.00 47.72 283 ILE A CA 1
ATOM 2277 C C . ILE A 1 283 ? -7.783 -34.464 -25.736 1.00 47.72 283 ILE A C 1
ATOM 2279 O O . ILE A 1 283 ? -8.896 -34.247 -25.256 1.00 47.72 283 ILE A O 1
ATOM 2283 N N . THR A 1 284 ? -7.245 -35.687 -25.679 1.00 46.41 284 THR A N 1
ATOM 2284 C CA . THR A 1 284 ? -7.968 -36.856 -25.145 1.00 46.41 284 THR A CA 1
ATOM 2285 C C . THR A 1 284 ? -7.842 -37.071 -23.635 1.00 46.41 284 THR A C 1
ATOM 2287 O O . THR A 1 284 ? -8.691 -37.754 -23.064 1.00 46.41 284 THR A O 1
ATOM 2290 N N . GLU A 1 285 ? -6.850 -36.487 -22.957 1.00 47.41 285 GLU A N 1
ATOM 2291 C CA . GLU A 1 285 ? -6.660 -36.708 -21.510 1.00 47.41 285 GLU A CA 1
ATOM 2292 C C . GLU A 1 285 ? -7.453 -35.726 -20.624 1.00 47.41 285 GLU A C 1
ATOM 2294 O O . GLU A 1 285 ? -7.800 -36.058 -19.491 1.00 47.41 285 GLU A O 1
ATOM 2299 N N . GLU A 1 286 ? -7.856 -34.560 -21.142 1.00 44.91 286 GLU A N 1
ATOM 2300 C CA . GLU A 1 286 ? -8.600 -33.551 -20.362 1.00 44.91 286 GLU A CA 1
ATOM 2301 C C . GLU A 1 286 ? -10.100 -33.854 -20.177 1.00 44.91 286 GLU A C 1
ATOM 2303 O O . GLU A 1 286 ? -10.770 -33.206 -19.370 1.00 44.91 286 GLU A O 1
ATOM 2308 N N . THR A 1 287 ? -10.651 -34.859 -20.865 1.00 43.72 287 THR A N 1
ATOM 2309 C CA . THR A 1 287 ? -12.085 -35.209 -20.778 1.00 43.72 287 THR A CA 1
ATOM 2310 C C . THR A 1 287 ? -12.408 -36.410 -19.884 1.00 43.72 287 THR A C 1
ATOM 2312 O O . THR A 1 287 ? -13.586 -36.690 -19.678 1.00 43.72 287 THR A O 1
ATOM 2315 N N . GLN A 1 288 ? -11.421 -37.085 -19.278 1.00 44.44 288 GLN A N 1
ATOM 2316 C CA . GLN A 1 288 ? -11.669 -38.252 -18.406 1.00 44.44 288 GLN A CA 1
ATOM 2317 C C . GLN A 1 288 ? -11.544 -37.998 -16.893 1.00 44.44 288 GLN A C 1
ATOM 2319 O O . GLN A 1 288 ? -11.890 -38.880 -16.111 1.00 44.44 288 GLN A O 1
ATOM 2324 N N . SER A 1 289 ? -11.133 -36.808 -16.434 1.00 47.53 289 SER A N 1
ATOM 2325 C CA . SER A 1 289 ? -10.902 -36.566 -14.994 1.00 47.53 289 SER A CA 1
ATOM 2326 C C . SER A 1 289 ? -12.064 -35.906 -14.225 1.00 47.53 289 SER A C 1
ATOM 2328 O O . SER A 1 289 ? -11.884 -35.570 -13.052 1.00 47.53 289 SER A O 1
ATOM 2330 N N . LYS A 1 290 ? -13.240 -35.684 -14.837 1.00 46.66 290 LYS A N 1
ATOM 2331 C CA . LYS A 1 290 ? -14.336 -34.903 -14.214 1.00 46.66 290 LYS A CA 1
ATOM 2332 C C . LYS A 1 290 ? -15.523 -35.686 -13.635 1.00 46.66 290 LYS A C 1
ATOM 2334 O O . LYS A 1 290 ? -16.313 -35.070 -12.930 1.00 46.66 290 LYS A O 1
ATOM 2339 N N . ASP A 1 291 ? -15.593 -37.012 -13.786 1.00 44.88 291 ASP A N 1
ATOM 2340 C CA . ASP A 1 291 ? -16.786 -37.793 -13.386 1.00 44.88 291 ASP A CA 1
ATOM 2341 C C . ASP A 1 291 ? -16.584 -38.816 -12.242 1.00 44.88 291 ASP A C 1
ATOM 2343 O O . ASP A 1 291 ? -17.396 -39.723 -12.075 1.00 44.88 291 ASP A O 1
ATOM 2347 N N . GLN A 1 292 ? -15.548 -38.694 -11.397 1.00 45.28 292 GLN A N 1
ATOM 2348 C CA . GLN A 1 292 ? -15.280 -39.681 -10.324 1.00 45.28 292 GLN A CA 1
ATOM 2349 C C . GLN A 1 292 ? -15.264 -39.164 -8.873 1.00 45.28 292 GLN A C 1
ATOM 2351 O O . GLN A 1 292 ? -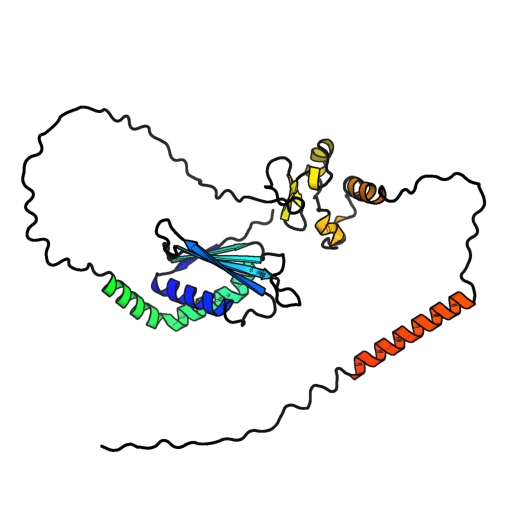14.668 -39.800 -8.013 1.00 45.28 292 GLN A O 1
ATOM 2356 N N . ASN A 1 293 ? -15.966 -38.077 -8.533 1.00 44.59 293 ASN A N 1
ATOM 2357 C CA . ASN A 1 293 ? -16.101 -37.668 -7.121 1.00 44.59 293 ASN A CA 1
ATOM 2358 C C . ASN A 1 293 ? -17.526 -37.235 -6.740 1.00 44.59 293 ASN A C 1
ATOM 2360 O O . ASN A 1 293 ? -17.787 -36.094 -6.374 1.00 44.59 293 ASN A O 1
ATOM 2364 N N . MET A 1 294 ? -18.459 -38.184 -6.786 1.00 45.59 294 MET A N 1
ATOM 2365 C CA . MET A 1 294 ? -19.749 -38.112 -6.095 1.00 45.59 294 MET A CA 1
ATOM 2366 C C . MET A 1 294 ? -20.074 -39.518 -5.583 1.00 45.59 294 MET A C 1
ATOM 2368 O O . MET A 1 294 ? -20.507 -40.345 -6.373 1.00 45.59 294 MET A O 1
ATOM 2372 N N . LEU A 1 295 ? -19.809 -39.805 -4.301 1.00 46.19 295 LEU A N 1
ATOM 2373 C CA . LEU A 1 295 ? -20.639 -40.604 -3.375 1.00 46.19 295 LEU A CA 1
ATOM 2374 C C . LEU A 1 295 ? -19.841 -41.047 -2.127 1.00 46.19 295 LEU A C 1
ATOM 2376 O O . LEU A 1 295 ? -18.681 -41.430 -2.223 1.00 46.19 295 LEU A O 1
ATOM 2380 N N . THR A 1 296 ? -20.555 -41.113 -0.991 1.00 41.03 296 THR A N 1
ATOM 2381 C CA . THR A 1 296 ? -20.173 -41.573 0.372 1.00 41.03 296 THR A CA 1
ATOM 2382 C C . THR A 1 296 ? -19.432 -40.516 1.205 1.00 41.03 296 THR A C 1
ATOM 2384 O O . THR A 1 296 ? -18.431 -39.975 0.771 1.00 41.03 296 THR A O 1
ATOM 2387 N N . THR A 1 297 ? -19.923 -40.051 2.360 1.00 36.44 297 THR A N 1
ATOM 2388 C CA . THR A 1 297 ? -20.287 -40.775 3.602 1.00 36.44 297 THR A CA 1
ATOM 2389 C C . THR A 1 297 ? -21.328 -39.975 4.416 1.00 36.44 297 THR A C 1
ATOM 2391 O O . THR A 1 297 ? -21.141 -38.787 4.650 1.00 36.44 297 THR A O 1
ATOM 2394 N N . SER A 1 298 ? -22.518 -40.501 4.719 1.00 42.06 298 SER A N 1
ATOM 2395 C CA . SER A 1 298 ? -22.890 -41.327 5.892 1.00 42.06 298 SER A CA 1
ATOM 2396 C C . SER A 1 298 ? -22.769 -40.629 7.257 1.00 42.06 298 SER A C 1
ATOM 2398 O O . SER A 1 298 ? -21.691 -40.505 7.828 1.00 42.06 298 SER A O 1
ATOM 2400 N N . ASN A 1 299 ? -23.940 -40.245 7.776 1.00 41.75 299 ASN A N 1
ATOM 2401 C CA . ASN A 1 299 ? -24.224 -39.728 9.115 1.00 41.75 299 ASN A CA 1
ATOM 2402 C C . ASN A 1 299 ? -23.755 -40.672 10.236 1.00 41.75 299 ASN A C 1
ATOM 2404 O O . ASN A 1 299 ? -24.101 -41.853 10.229 1.00 41.75 299 ASN A O 1
ATOM 2408 N N . SER A 1 300 ? -23.099 -40.124 11.262 1.00 47.84 300 SER A N 1
ATOM 2409 C CA . SER A 1 300 ? -22.970 -40.762 12.575 1.00 47.84 300 SER A CA 1
ATOM 2410 C C . SER A 1 300 ? -23.432 -39.790 13.658 1.00 47.84 300 SER A C 1
ATOM 2412 O O . SER A 1 300 ? -22.775 -38.796 13.957 1.00 47.84 300 SER A O 1
ATOM 2414 N N . VAL A 1 301 ? -24.598 -40.092 14.225 1.00 43.56 301 VAL A N 1
ATOM 2415 C CA . VAL A 1 301 ? -25.173 -39.456 15.412 1.00 43.56 301 VAL A CA 1
ATOM 2416 C C . VAL A 1 301 ? -24.423 -39.981 16.637 1.00 43.56 301 VAL A C 1
ATOM 2418 O O . VAL A 1 301 ? -24.414 -41.186 16.873 1.00 43.56 301 VAL A O 1
ATOM 2421 N N . GLN A 1 302 ? -23.824 -39.095 17.436 1.00 48.53 302 GLN A N 1
ATOM 2422 C CA . GLN A 1 302 ? -23.388 -39.417 18.796 1.00 48.53 302 GLN A CA 1
ATOM 2423 C C . GLN A 1 302 ? -24.189 -38.601 19.812 1.00 48.53 302 GLN A C 1
ATOM 2425 O O . GLN A 1 302 ? -24.259 -37.376 19.772 1.00 48.53 302 GLN A O 1
ATOM 2430 N N . THR A 1 303 ? -24.832 -39.346 20.702 1.00 51.16 303 THR A N 1
ATOM 2431 C CA . THR A 1 303 ? -25.653 -38.928 21.836 1.00 51.16 303 THR A CA 1
ATOM 2432 C C . THR A 1 303 ? -24.825 -38.327 22.975 1.00 51.16 303 THR A C 1
ATOM 2434 O O . THR A 1 303 ? -23.795 -38.883 23.352 1.00 51.16 303 THR A O 1
ATOM 2437 N N . LEU A 1 304 ? -25.338 -37.247 23.579 1.00 47.44 304 LEU A N 1
ATOM 2438 C CA . LEU A 1 304 ? -24.892 -36.700 24.867 1.00 47.44 304 LEU A CA 1
ATOM 2439 C C . LEU A 1 304 ? -25.078 -37.706 26.020 1.00 47.44 304 LEU A C 1
ATOM 2441 O O . LEU A 1 304 ? -26.130 -38.348 26.086 1.00 47.44 304 LEU A O 1
ATOM 2445 N N . PRO A 1 305 ? -24.190 -37.721 27.030 1.00 58.97 305 PRO A N 1
ATOM 2446 C CA . PRO A 1 305 ? -24.554 -38.155 28.366 1.00 58.97 305 PRO A CA 1
ATOM 2447 C C . PRO A 1 305 ? -25.088 -36.972 29.188 1.00 58.97 305 PRO A C 1
ATOM 2449 O O . PRO A 1 305 ? -24.411 -35.969 29.414 1.00 58.97 305 PRO A O 1
ATOM 2452 N N . GLN A 1 306 ? -26.323 -37.125 29.666 1.00 58.56 306 GLN A N 1
ATOM 2453 C CA . GLN A 1 306 ? -26.861 -36.366 30.790 1.00 58.56 306 GLN A CA 1
ATOM 2454 C C . GLN A 1 306 ? -26.052 -36.700 32.045 1.00 58.56 306 GLN A C 1
ATOM 2456 O O . GLN A 1 306 ? -25.920 -37.877 32.378 1.00 58.56 306 GLN A O 1
ATOM 2461 N N . ASN A 1 307 ? -25.603 -35.687 32.785 1.00 49.44 307 ASN A N 1
ATOM 2462 C CA . ASN A 1 307 ? -25.205 -35.879 34.173 1.00 49.44 307 ASN A CA 1
ATOM 2463 C C . ASN A 1 307 ? -26.182 -35.147 35.093 1.00 49.44 307 ASN A C 1
ATOM 2465 O O . ASN A 1 307 ? -26.361 -33.934 35.017 1.00 49.44 307 ASN A O 1
ATOM 2469 N N . LYS A 1 308 ? -26.853 -35.950 35.921 1.00 55.56 308 LYS A N 1
ATOM 2470 C CA . LYS A 1 308 ? -27.700 -35.542 37.037 1.00 55.56 308 LYS A CA 1
ATOM 2471 C C . LYS A 1 308 ? -26.853 -35.539 38.310 1.00 55.56 308 LYS A C 1
ATOM 2473 O O . LYS A 1 308 ? -26.330 -36.597 38.654 1.00 55.56 308 LYS A O 1
ATOM 2478 N N . ARG A 1 309 ? -26.890 -34.409 39.018 1.00 51.75 309 ARG A N 1
ATOM 2479 C CA . ARG A 1 309 ? -26.813 -34.166 40.476 1.00 51.75 309 ARG A CA 1
ATOM 2480 C C . ARG A 1 309 ? -25.869 -33.024 40.802 1.00 51.75 309 ARG A C 1
ATOM 2482 O O . ARG A 1 309 ? -24.692 -33.110 40.405 1.00 51.75 309 ARG A O 1
#

Organism: Mytilus galloprovincialis (NCBI:txid29158)

Radius of gyration: 34.13 Å; chains: 1; bounding box: 70×80×107 Å

Sequence (309 aa):
MKPRNNFCISFSTAAYELVKEFLHKYFDKQQCQEEYAIAVENGLDKSNAIVETRFRIYNKKRDGSIGNQHKYTVNCYNTTSRVLVNGVKTDKFVDNVLPIILELITSKESELDSVNNDIQRTLQPIEVNHWSNISLNKDIPYVTEQSSIEYTQISQTEDQQNVTIYFCPMCNERAGERTVGCEQCDEWIHFNCAGLKDSDIEKIKDNPFVCRLCIENNLYSTEIVHNNTSVNNAVIDILHLDQQEPATELSKDKDQSTQPTEDEMKIIQQNIQIVETNSSIVITEETQSKDQNMLTTSNSVQTLPQNKR

pLDDT: mean 72.75, std 21.99, range [28.98, 97.81]

Secondary structure (DSSP, 8-state):
------EEEE--HHHHHHHHHHHHHHHHSTTSTTTEEEEEEEEE-TT--EEEEEEEEEEEPTTSSEEEEEEEEEEEETTTTEEEEEES-HHHHHHHTHHHHHHHHHHTHHHHHHHHHHHHHHHS---------------------------------S-----PPEE-TTT-SEE-SSEEE-TTT--EEETTTTT--GGGHHHHHSS----HHHHHTT-S-GGGGGG-HHHHHHHHHHTTSS--PPP-----------PPPHHHHHHHHHHHHHHHHHHHHHHHHTTSSSSS----------PPPP---